Protein AF-A0A349Z450-F1 (afdb_monomer)

Radius of gyration: 73.56 Å; Cα contacts (8 Å, |Δi|>4): 121; chains: 1; bounding box: 156×77×178 Å

Sequence (217 aa):
MPVANSTPAPVIKATFIDAQAIYDQQRAQAQAEAQARAEEQRKRQAAEERKRQEAAARKAREQKAREAAEAKRQSELRRLAEQKAQERKEREAAEKAEAARKAKEAKERAEMERIMQEQLAKEQAAMQQQRRQQVLSEVERYQIMIQQTIMRYLNADFKGKSCRLKLKLATTGFVSQVSIVDGDSALCRAAESAVRRAETLPMSEDPAVYEELKDID

pLDDT: mean 88.41, std 12.33, range [37.84, 97.94]

Secondary structure (DSSP, 8-state):
-------PPP--------HHHHHHHHHHHHHHHHHHHHHHHHHHHHHHHHHHHHHHHHHHHHHHHHHHHHHHHHHHHHHHHHHHHHHHHHHHHHHHHHHHHHHHHHHHHHHHHHHHHHHHHHHHHHHHHHHHHHHHHHHHHHHHHHHHHHHHH--S--TT--EEEEEEE-TTSBEEEEEEEEE-HHHHHHHHHHHHHH-B----S-HHHHHHHSEE-

Solvent-accessible surface area (backbone atoms only — not comparable to full-atom values): 12147 Å² total; per-residue (Å²): 140,82,90,86,92,86,88,85,84,88,85,83,84,85,79,89,77,62,69,66,58,56,52,53,50,48,52,52,48,52,51,50,51,52,49,50,51,52,50,51,50,49,52,51,50,53,51,51,51,49,51,51,50,51,52,50,52,50,51,54,52,51,50,52,50,50,52,52,51,48,54,50,51,53,50,52,52,50,53,52,50,50,51,56,51,49,52,50,52,52,50,52,51,49,49,52,52,49,52,50,50,52,53,49,52,51,50,52,51,52,50,53,50,51,53,51,50,50,50,52,51,50,51,51,51,51,51,52,51,53,50,50,51,52,36,52,54,51,40,53,55,37,51,52,51,34,51,53,53,33,55,73,52,36,92,67,89,62,84,97,63,57,61,42,48,39,38,31,38,45,83,82,14,33,68,78,45,80,42,82,73,52,63,44,70,70,60,39,56,46,47,54,51,10,50,65,68,54,56,53,43,71,61,57,88,49,65,75,33,34,69,64,53,31,65,41,103

Foldseek 3Di:
DYDDDDDDDDDDDDDDDDPVVVVVVVVVVVVVVVVVVVVVVVVVVVVVVVVVVVVVVVVVVVVVVVVVVVVVVVVVVVVVVVVVVVVVVVVVVVVVVVVVVVVVVVVVVVVVVVVVVVVVVVVVVVVVVVVVVVLVVVLVVQVVQQVVQLVVLQPDDPPPWDWDWKFAADQQQATPDIDTDDTDPVSNVSSVVSNVVSRGGDHDNDVSSCVVNRIDD

Structure (mmCIF, N/CA/C/O backbone):
data_AF-A0A349Z450-F1
#
_entry.id   AF-A0A349Z450-F1
#
loop_
_atom_site.group_PDB
_atom_site.id
_atom_site.type_symbol
_atom_site.label_atom_id
_atom_site.label_alt_id
_atom_site.label_comp_id
_atom_site.label_asym_id
_atom_site.label_entity_id
_atom_site.label_seq_id
_atom_site.pdbx_PDB_ins_code
_atom_site.Cartn_x
_atom_site.Cartn_y
_atom_site.Cartn_z
_atom_site.occupancy
_atom_site.B_iso_or_equiv
_atom_site.auth_seq_id
_atom_site.auth_comp_id
_atom_site.auth_asym_id
_atom_site.auth_atom_id
_atom_site.pdbx_PDB_model_num
ATOM 1 N N . MET A 1 1 ? -112.511 -57.596 122.036 1.00 37.84 1 MET A N 1
ATOM 2 C CA . MET A 1 1 ? -111.463 -58.596 121.714 1.00 37.84 1 MET A CA 1
ATOM 3 C C . MET A 1 1 ? -110.378 -57.901 120.872 1.00 37.84 1 MET A C 1
ATOM 5 O O . MET A 1 1 ? -110.730 -56.910 120.248 1.00 37.84 1 MET A O 1
ATOM 9 N N . PRO A 1 2 ? -109.086 -58.276 120.972 1.00 52.50 2 PRO A N 1
ATOM 10 C CA . PRO A 1 2 ? -108.019 -57.361 121.441 1.00 52.50 2 PRO A CA 1
ATOM 11 C C . PRO A 1 2 ? -106.874 -57.014 120.434 1.00 52.50 2 PRO A C 1
ATOM 13 O O . PRO A 1 2 ? -106.802 -57.638 119.386 1.00 52.50 2 PRO A O 1
ATOM 16 N N . VAL A 1 3 ? -105.986 -56.069 120.848 1.00 46.84 3 VAL A N 1
ATOM 17 C CA . VAL A 1 3 ? -104.552 -55.744 120.488 1.00 46.84 3 VAL A CA 1
ATOM 18 C C . VAL A 1 3 ? -104.134 -55.450 119.021 1.00 46.84 3 VAL A C 1
ATOM 20 O O . VAL A 1 3 ? -104.622 -56.099 118.116 1.00 46.84 3 VAL A O 1
ATOM 23 N N . ALA A 1 4 ? -103.173 -54.577 118.649 1.00 48.44 4 ALA A N 1
ATOM 24 C CA . ALA A 1 4 ? -102.242 -53.623 119.288 1.00 48.44 4 ALA A CA 1
ATOM 25 C C . ALA A 1 4 ? -101.517 -52.772 118.197 1.00 48.44 4 ALA A C 1
ATOM 27 O O . ALA A 1 4 ? -101.469 -53.170 117.038 1.00 48.44 4 ALA A O 1
ATOM 28 N N . ASN A 1 5 ? -100.809 -51.726 118.653 1.00 44.44 5 ASN A N 1
ATOM 29 C CA . ASN A 1 5 ? -99.492 -51.229 118.196 1.00 44.44 5 ASN A CA 1
ATOM 30 C C . ASN A 1 5 ? -99.329 -49.960 117.324 1.00 44.44 5 ASN A C 1
ATOM 32 O O . ASN A 1 5 ? -99.997 -49.715 116.331 1.00 44.44 5 ASN A O 1
ATOM 36 N N . SER A 1 6 ? -98.347 -49.178 117.783 1.00 56.38 6 SER A N 1
ATOM 37 C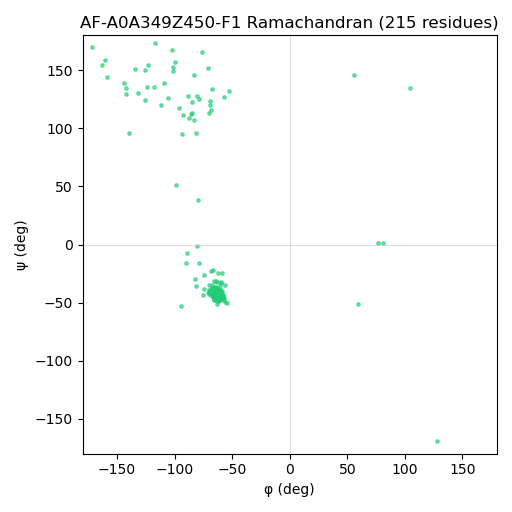 CA . SER A 1 6 ? -97.958 -47.782 117.551 1.00 56.38 6 SER A CA 1
ATOM 38 C C . SER A 1 6 ? -96.800 -47.586 116.559 1.00 56.38 6 SER A C 1
ATOM 40 O O . SER A 1 6 ? -95.926 -48.448 116.485 1.00 56.38 6 SER A O 1
ATOM 42 N N . THR A 1 7 ? -96.676 -46.406 115.926 1.00 52.38 7 THR A N 1
ATOM 43 C CA . THR A 1 7 ? -95.383 -45.836 115.446 1.00 52.38 7 THR A CA 1
ATOM 44 C C . THR A 1 7 ? -95.493 -44.313 115.155 1.00 52.38 7 THR A C 1
ATOM 46 O O . THR A 1 7 ? -96.607 -43.831 114.958 1.00 52.38 7 THR A O 1
ATOM 49 N N . PRO A 1 8 ? -94.384 -43.532 115.223 1.00 56.00 8 PRO A N 1
ATOM 50 C CA . PRO A 1 8 ? -94.374 -42.137 115.692 1.00 56.00 8 PRO A CA 1
ATOM 51 C C . PRO A 1 8 ? -94.301 -41.048 114.596 1.00 56.00 8 PRO A C 1
ATOM 53 O O . PRO A 1 8 ? -94.006 -41.311 113.434 1.00 56.00 8 PRO A O 1
ATOM 56 N N . ALA A 1 9 ? -94.551 -39.802 115.017 1.00 55.69 9 ALA A N 1
ATOM 57 C CA . ALA A 1 9 ? -94.632 -38.583 114.207 1.00 55.69 9 ALA A CA 1
ATOM 58 C C . ALA A 1 9 ? -93.279 -38.075 113.642 1.00 55.69 9 ALA A C 1
ATOM 60 O O . ALA A 1 9 ? -92.244 -38.241 114.293 1.00 55.69 9 ALA A O 1
ATOM 61 N N . PRO A 1 10 ? -93.271 -37.376 112.484 1.00 56.81 10 PRO A N 1
ATOM 62 C CA . PRO A 1 10 ? -92.077 -36.730 111.943 1.00 56.81 10 PRO A CA 1
ATOM 63 C C . PRO A 1 10 ? -91.805 -35.378 112.625 1.00 56.81 10 PRO A C 1
ATOM 65 O O . PRO A 1 10 ? -92.663 -34.498 112.680 1.00 56.81 10 PRO A O 1
ATOM 68 N N . VAL A 1 11 ? -90.582 -35.196 113.123 1.00 57.16 11 VAL A N 1
ATOM 69 C CA . VAL A 1 11 ? -90.115 -33.939 113.724 1.00 57.16 11 VAL A CA 1
ATOM 70 C C . VAL A 1 11 ? -89.592 -33.020 112.618 1.00 57.16 11 VAL A C 1
ATOM 72 O O . VAL A 1 11 ? -88.557 -33.297 112.014 1.00 57.16 11 VAL A O 1
ATOM 75 N N . ILE A 1 12 ? -90.288 -31.912 112.362 1.00 52.19 12 ILE A N 1
ATOM 76 C CA . ILE A 1 12 ? -89.816 -30.846 111.469 1.00 52.19 12 ILE A CA 1
ATOM 77 C C . ILE A 1 12 ? -88.912 -29.908 112.278 1.00 52.19 12 ILE A C 1
ATOM 79 O O . ILE A 1 12 ? -89.370 -29.216 113.185 1.00 52.19 12 ILE A O 1
ATOM 83 N N . LYS A 1 13 ? -87.615 -29.880 111.952 1.00 52.12 13 LYS A N 1
ATOM 84 C CA . LYS A 1 13 ? -86.669 -28.876 112.459 1.00 52.12 13 LYS A CA 1
ATOM 85 C C . LYS A 1 13 ? -86.783 -27.613 111.603 1.00 52.12 13 LYS A C 1
ATOM 87 O O . LYS A 1 13 ? -86.320 -27.607 110.468 1.00 52.12 13 LYS A O 1
ATOM 92 N N . ALA A 1 14 ? -87.380 -26.554 112.145 1.00 48.66 14 ALA A N 1
ATOM 93 C CA . ALA A 1 14 ? -87.342 -25.222 111.549 1.00 48.66 14 ALA A CA 1
ATOM 94 C C . ALA A 1 14 ? -86.157 -24.435 112.133 1.00 48.66 14 ALA A C 1
ATOM 96 O O . ALA A 1 14 ? -86.146 -24.110 113.319 1.00 48.66 14 ALA A O 1
ATOM 97 N N . THR A 1 15 ? -85.144 -24.153 111.316 1.00 62.09 15 THR A N 1
ATOM 98 C CA . THR A 1 15 ? -84.063 -23.211 111.644 1.00 62.09 15 THR A CA 1
ATOM 99 C C . THR A 1 15 ? -84.458 -21.799 111.224 1.00 62.09 15 THR A C 1
ATOM 101 O O . THR A 1 15 ? -84.841 -21.577 110.077 1.00 62.09 15 THR A O 1
ATOM 104 N N . PHE A 1 16 ? -84.347 -20.852 112.154 1.00 52.72 16 PHE A N 1
ATOM 105 C CA . PHE A 1 16 ? -84.519 -19.418 111.922 1.00 52.72 16 PHE A CA 1
ATOM 106 C C . PHE A 1 16 ? -83.329 -18.921 111.084 1.00 52.72 16 PHE A C 1
ATOM 108 O O . PHE A 1 16 ? -82.191 -18.991 111.545 1.00 52.72 16 PHE A O 1
ATOM 115 N N . ILE A 1 17 ? -83.562 -18.498 109.839 1.00 57.84 17 ILE A N 1
ATOM 116 C CA . ILE A 1 17 ? -82.512 -17.935 108.977 1.00 57.84 17 ILE A CA 1
ATOM 117 C C . ILE A 1 17 ? -82.585 -16.412 109.096 1.00 57.84 17 ILE A C 1
ATOM 119 O O . ILE A 1 17 ? -83.606 -15.809 108.771 1.00 57.84 17 ILE A O 1
ATOM 123 N N . ASP A 1 18 ? -81.509 -15.812 109.598 1.00 61.12 18 ASP A N 1
ATOM 124 C CA . ASP A 1 18 ? -81.370 -14.372 109.806 1.00 61.12 18 ASP A CA 1
ATOM 125 C C . ASP A 1 18 ? -81.306 -13.636 108.451 1.00 61.12 18 ASP A C 1
ATOM 127 O O . ASP A 1 18 ? -80.396 -13.854 107.646 1.00 61.12 18 ASP A O 1
ATOM 131 N N . ALA A 1 19 ? -82.298 -12.786 108.169 1.00 61.62 19 ALA A N 1
ATOM 132 C CA . ALA A 1 19 ? -82.421 -12.060 106.902 1.00 61.62 19 ALA A CA 1
ATOM 133 C C . ALA A 1 19 ? -81.244 -11.097 106.644 1.00 61.62 19 ALA A C 1
ATOM 135 O O . ALA A 1 19 ? -80.927 -10.809 105.486 1.00 61.62 19 ALA A O 1
ATOM 136 N N . GLN A 1 20 ? -80.559 -10.648 107.703 1.00 68.19 20 GLN A N 1
ATOM 137 C CA . GLN A 1 20 ? -79.382 -9.785 107.606 1.00 68.19 20 GLN A CA 1
ATOM 138 C C . GLN A 1 20 ? -78.192 -10.540 106.984 1.00 68.19 20 GLN A C 1
ATOM 140 O O . GLN A 1 20 ? -77.498 -10.018 106.111 1.00 68.19 20 GLN A O 1
ATOM 145 N N . ALA A 1 21 ? -78.017 -11.814 107.356 1.00 70.00 21 ALA A N 1
ATOM 146 C CA . ALA A 1 21 ? -76.925 -12.657 106.874 1.00 70.00 21 ALA A CA 1
ATOM 147 C C . ALA A 1 21 ? -77.041 -12.978 105.372 1.00 70.00 21 ALA A C 1
ATOM 149 O O . ALA A 1 21 ? -76.029 -13.025 104.675 1.00 70.00 21 ALA A O 1
ATOM 150 N N . ILE A 1 22 ? -78.263 -13.138 104.846 1.00 69.19 22 ILE A N 1
ATOM 151 C CA . ILE A 1 22 ? -78.492 -13.351 103.404 1.00 69.19 22 ILE A CA 1
ATOM 152 C C . ILE A 1 22 ? -78.152 -12.086 102.602 1.00 69.19 22 ILE A C 1
ATOM 154 O O . ILE A 1 22 ? -77.553 -12.181 101.530 1.00 69.19 22 ILE A O 1
ATOM 158 N N . TYR A 1 23 ? -78.498 -10.903 103.116 1.00 72.06 23 TYR A N 1
ATOM 159 C CA . TYR A 1 23 ? -78.216 -9.630 102.449 1.00 72.06 23 TYR A CA 1
ATOM 160 C C . TYR A 1 23 ? -76.710 -9.327 102.391 1.00 72.06 23 TYR A C 1
ATOM 162 O O . TYR A 1 23 ? -76.191 -8.950 101.336 1.00 72.06 23 TYR A O 1
ATOM 170 N N . ASP A 1 24 ? -75.983 -9.566 103.485 1.00 76.00 24 ASP A N 1
ATOM 171 C CA . ASP A 1 24 ? -74.526 -9.403 103.524 1.00 76.00 24 ASP A CA 1
ATOM 172 C C . ASP A 1 24 ? -73.811 -10.435 102.640 1.00 76.00 24 ASP A C 1
ATOM 174 O O . ASP A 1 24 ? -72.867 -10.092 101.921 1.00 76.00 24 ASP A O 1
ATOM 178 N N . GLN A 1 25 ? -74.309 -11.676 102.595 1.00 79.12 25 GLN A N 1
ATOM 179 C CA . GLN A 1 25 ? -73.800 -12.716 101.700 1.00 79.12 25 GLN A CA 1
ATOM 180 C C . GLN A 1 25 ? -74.038 -12.371 100.220 1.00 79.12 25 GLN A C 1
ATOM 182 O O . GLN A 1 25 ? -73.139 -12.561 99.399 1.00 79.12 25 GLN A O 1
ATOM 187 N N . GLN A 1 26 ? -75.194 -11.796 99.870 1.00 80.88 26 GLN A N 1
ATOM 188 C CA . GLN A 1 26 ? -75.476 -11.313 98.513 1.00 80.88 26 GLN A CA 1
ATOM 189 C C . GLN A 1 26 ? -74.618 -10.102 98.128 1.00 80.88 26 GLN A C 1
ATOM 191 O O . GLN A 1 26 ? -74.131 -10.042 97.000 1.00 80.88 26 GLN A O 1
ATOM 196 N N . ARG A 1 27 ? -74.366 -9.153 99.041 1.00 79.81 27 ARG A N 1
ATOM 197 C CA . ARG A 1 27 ? -73.452 -8.026 98.773 1.00 79.81 27 ARG A CA 1
ATOM 198 C C . ARG A 1 27 ? -72.006 -8.485 98.614 1.00 79.81 27 ARG A C 1
ATOM 200 O O . ARG A 1 27 ? -71.323 -7.982 97.724 1.00 79.81 27 ARG A O 1
ATOM 207 N N . ALA A 1 28 ? -71.556 -9.444 99.421 1.00 79.69 28 ALA A N 1
ATOM 208 C CA . ALA A 1 28 ? -70.232 -10.045 99.288 1.00 79.69 28 ALA A CA 1
ATOM 209 C C . ALA A 1 28 ? -70.084 -10.809 97.960 1.00 79.69 28 ALA A C 1
ATOM 211 O O . ALA A 1 28 ? -69.076 -10.650 97.273 1.00 79.69 28 ALA A O 1
ATOM 212 N N . GLN A 1 29 ? -71.107 -11.567 97.545 1.00 81.19 29 GLN A N 1
ATOM 213 C CA . GLN A 1 29 ? -71.135 -12.237 96.238 1.00 81.19 29 GLN A CA 1
ATOM 214 C C . GLN A 1 29 ? -71.161 -11.239 95.075 1.00 81.19 29 GLN A C 1
ATOM 216 O O . G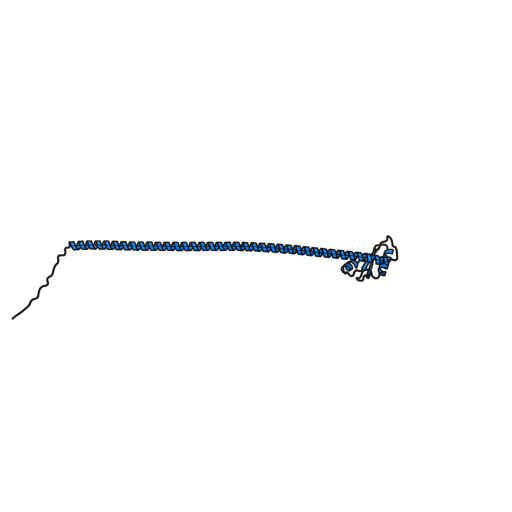LN A 1 29 ? -70.378 -11.385 94.140 1.00 81.19 29 GLN A O 1
ATOM 221 N N . ALA A 1 30 ? -71.975 -10.184 95.154 1.00 81.81 30 ALA A N 1
ATOM 222 C CA . ALA A 1 30 ? -72.033 -9.143 94.130 1.00 81.81 30 ALA A CA 1
ATOM 223 C C . ALA A 1 30 ? -70.712 -8.361 94.014 1.00 81.81 30 ALA A C 1
ATOM 225 O O . ALA A 1 30 ? -70.289 -8.022 92.908 1.00 81.81 30 ALA A O 1
ATOM 226 N N . GLN A 1 31 ? -70.023 -8.098 95.131 1.00 82.19 31 GLN A N 1
ATOM 227 C CA . GLN A 1 31 ? -68.691 -7.482 95.126 1.00 82.19 31 GLN A CA 1
ATOM 228 C C . GLN A 1 31 ? -67.622 -8.423 94.557 1.00 82.19 31 GLN A C 1
ATOM 230 O O . GLN A 1 31 ? -66.790 -7.972 93.771 1.00 82.19 31 GLN A O 1
ATOM 235 N N . ALA A 1 32 ? -67.668 -9.716 94.888 1.00 81.94 32 ALA A N 1
ATOM 236 C CA . ALA A 1 32 ? -66.761 -10.720 94.335 1.00 81.94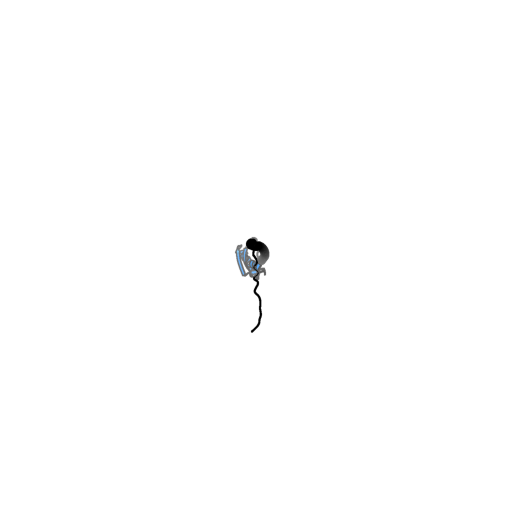 32 ALA A CA 1
ATOM 237 C C . ALA A 1 32 ? -66.975 -10.921 92.824 1.00 81.94 32 ALA A C 1
ATOM 239 O O . ALA A 1 32 ? -66.006 -10.958 92.069 1.00 81.94 32 ALA A O 1
ATOM 240 N N . GLU A 1 33 ? -68.225 -10.969 92.351 1.00 84.31 33 GLU A N 1
ATOM 241 C CA . GLU A 1 33 ? -68.540 -11.009 90.917 1.00 84.31 33 GLU A CA 1
ATOM 242 C C . GLU A 1 33 ? -68.121 -9.723 90.198 1.00 84.31 33 GLU A C 1
ATOM 244 O O . GLU A 1 33 ? -67.576 -9.791 89.097 1.00 84.31 33 GLU A O 1
ATOM 249 N N . ALA A 1 34 ? -68.334 -8.548 90.799 1.00 83.25 34 ALA A N 1
ATOM 250 C CA . ALA A 1 34 ? -67.895 -7.281 90.217 1.00 83.25 34 ALA A CA 1
ATOM 251 C C . ALA A 1 34 ? -66.362 -7.207 90.104 1.00 83.25 34 ALA A C 1
ATOM 253 O O . ALA A 1 34 ? -65.843 -6.759 89.080 1.00 83.25 34 ALA A O 1
ATOM 254 N N . GLN A 1 35 ? -65.632 -7.694 91.114 1.00 83.56 35 GLN A N 1
ATOM 255 C CA . GLN A 1 35 ? -64.172 -7.797 91.078 1.00 83.56 35 GLN A CA 1
ATOM 256 C C . GLN A 1 35 ? -63.693 -8.824 90.045 1.00 83.56 35 GLN A C 1
ATOM 258 O O . GLN A 1 35 ? -62.799 -8.509 89.261 1.00 83.56 35 GLN A O 1
ATOM 263 N N . ALA A 1 36 ? -64.324 -10.000 89.967 1.00 84.81 36 ALA A N 1
ATOM 264 C CA . ALA A 1 36 ? -63.990 -11.027 88.981 1.00 84.81 36 ALA A CA 1
ATOM 265 C C . ALA A 1 36 ? -64.225 -10.541 87.541 1.00 84.81 36 ALA A C 1
ATOM 267 O O . ALA A 1 36 ? -63.355 -10.702 86.684 1.00 84.81 36 ALA A O 1
ATOM 268 N N . ARG A 1 37 ? -65.354 -9.864 87.277 1.00 85.88 37 ARG A N 1
ATOM 269 C CA . ARG A 1 37 ? -65.648 -9.259 85.966 1.00 85.88 37 ARG A CA 1
ATOM 270 C C . ARG A 1 37 ? -64.657 -8.146 85.625 1.00 85.88 37 ARG A C 1
ATOM 272 O O . ARG A 1 37 ? -64.177 -8.097 84.496 1.00 85.88 37 ARG A O 1
ATOM 279 N N . ALA A 1 38 ? -64.294 -7.293 86.586 1.00 85.62 38 ALA A N 1
ATOM 280 C CA . ALA A 1 38 ? -63.291 -6.247 86.377 1.00 85.62 38 ALA A CA 1
ATOM 281 C C . ALA A 1 38 ? -61.891 -6.823 86.088 1.00 85.62 38 ALA A C 1
ATOM 283 O O . ALA A 1 38 ? -61.178 -6.309 85.223 1.00 85.62 38 ALA A O 1
ATOM 284 N N . GLU A 1 39 ? -61.493 -7.901 86.767 1.00 86.56 39 GLU A N 1
ATOM 285 C CA . GLU A 1 39 ? -60.209 -8.571 86.541 1.00 86.56 39 GLU A CA 1
ATOM 286 C C . GLU A 1 39 ? -60.179 -9.309 85.193 1.00 86.56 39 GLU A C 1
ATOM 288 O O . GLU A 1 39 ? -59.192 -9.222 84.460 1.00 86.56 39 GLU A O 1
ATOM 293 N N . GLU A 1 40 ? -61.269 -9.977 84.809 1.00 88.56 40 GLU A N 1
ATOM 294 C CA . GLU A 1 40 ? -61.409 -10.622 83.501 1.00 88.56 40 GLU A CA 1
ATOM 295 C C . GLU A 1 40 ? -61.376 -9.596 82.360 1.00 88.56 40 GLU A C 1
ATOM 297 O O . GLU A 1 40 ? -60.700 -9.802 81.350 1.00 88.56 40 GLU A O 1
ATOM 302 N N . GLN A 1 41 ? -62.038 -8.452 82.534 1.00 88.44 41 GLN A N 1
ATOM 303 C CA . GLN A 1 41 ? -62.051 -7.369 81.553 1.00 88.44 41 GLN A CA 1
ATOM 304 C C . GLN A 1 41 ? -60.666 -6.713 81.421 1.00 88.44 41 GLN A C 1
ATOM 306 O O . GLN A 1 41 ? -60.215 -6.478 80.299 1.00 88.44 41 GLN A O 1
ATOM 311 N N . ARG A 1 42 ? -59.927 -6.538 82.529 1.00 88.62 42 ARG A N 1
ATOM 312 C CA . ARG A 1 42 ? -58.511 -6.123 82.506 1.00 88.62 42 ARG A CA 1
ATOM 313 C C . ARG A 1 42 ? -57.610 -7.154 81.821 1.00 88.62 42 ARG A C 1
ATOM 315 O O . ARG A 1 42 ? -56.761 -6.772 81.020 1.00 88.62 42 ARG A O 1
ATOM 322 N N . LYS A 1 43 ? -57.801 -8.455 82.077 1.00 91.00 43 LYS A N 1
ATOM 323 C CA . LYS A 1 43 ? -57.051 -9.536 81.406 1.00 91.00 43 LYS A CA 1
ATOM 324 C C . LYS A 1 43 ? -57.330 -9.571 79.901 1.00 91.00 43 LYS A C 1
ATOM 326 O O . LYS A 1 43 ? -56.393 -9.726 79.121 1.00 91.00 43 LYS A O 1
ATOM 331 N N . ARG A 1 44 ? -58.585 -9.375 79.481 1.00 90.62 44 ARG A N 1
ATOM 332 C CA . ARG A 1 44 ? -58.975 -9.284 78.062 1.00 90.62 44 ARG A CA 1
ATOM 333 C C . ARG A 1 44 ? -58.360 -8.063 77.378 1.00 90.62 44 ARG A C 1
ATOM 335 O O . ARG A 1 44 ? -57.763 -8.224 76.319 1.00 90.62 44 ARG A O 1
ATOM 342 N N . GLN A 1 45 ? -58.424 -6.887 78.005 1.00 90.25 45 GLN A N 1
ATOM 343 C CA . GLN A 1 45 ? -57.799 -5.664 77.482 1.00 90.25 45 GLN A CA 1
ATOM 344 C C . GLN A 1 45 ? -56.274 -5.803 77.371 1.00 90.25 45 GLN A C 1
ATOM 346 O O . GLN A 1 45 ? -55.712 -5.513 76.319 1.00 90.25 45 GLN A O 1
ATOM 351 N N . ALA A 1 46 ? -55.606 -6.346 78.394 1.00 89.50 46 ALA A N 1
ATOM 352 C CA . ALA A 1 46 ? -54.164 -6.591 78.355 1.00 89.50 46 ALA A CA 1
ATOM 353 C C . ALA A 1 46 ? -53.763 -7.623 77.281 1.00 89.50 46 ALA A C 1
ATOM 355 O O . ALA A 1 46 ? -52.719 -7.482 76.642 1.00 89.50 46 ALA A O 1
ATOM 356 N N . ALA A 1 47 ? -54.579 -8.659 77.053 1.00 90.94 47 ALA A N 1
ATOM 357 C CA . ALA A 1 47 ? -54.344 -9.643 75.997 1.00 90.94 47 ALA A CA 1
ATOM 358 C C . ALA A 1 47 ? -54.561 -9.057 74.589 1.00 90.94 47 ALA A C 1
ATOM 360 O O . ALA A 1 47 ? -53.790 -9.361 73.677 1.00 90.94 47 ALA A O 1
ATOM 361 N N . GLU A 1 48 ? -55.578 -8.212 74.403 1.00 92.38 48 GLU A N 1
ATOM 362 C CA . GLU A 1 48 ? -55.828 -7.509 73.141 1.00 92.38 48 GLU A CA 1
ATOM 363 C C . GLU A 1 48 ? -54.712 -6.503 72.832 1.00 92.38 48 GLU A C 1
ATOM 365 O O . GLU A 1 48 ? -54.187 -6.481 71.717 1.00 92.38 48 GLU A O 1
ATOM 370 N N . GLU A 1 49 ? -54.276 -5.732 73.830 1.00 91.94 49 GLU A N 1
ATOM 371 C CA . GLU A 1 49 ? -53.188 -4.769 73.684 1.00 91.94 49 GLU A CA 1
ATOM 372 C C . GLU A 1 49 ? -51.860 -5.464 73.354 1.00 91.94 49 GLU A C 1
ATOM 374 O O . GLU A 1 49 ? -51.172 -5.053 72.418 1.00 91.94 49 GLU A O 1
ATOM 379 N N . ARG A 1 50 ? -51.542 -6.588 74.017 1.00 92.50 50 ARG A N 1
ATOM 380 C CA . ARG A 1 50 ? -50.380 -7.424 73.665 1.00 92.50 50 ARG A CA 1
ATOM 381 C C . ARG A 1 50 ? -50.458 -7.946 72.231 1.00 92.50 50 ARG A C 1
ATOM 383 O O . ARG A 1 50 ? -49.482 -7.818 71.496 1.00 92.50 50 ARG A O 1
ATOM 390 N N . LYS A 1 51 ? -51.614 -8.463 71.793 1.00 93.38 51 LYS A N 1
ATOM 391 C CA . LYS A 1 51 ? -51.813 -8.908 70.399 1.00 93.38 51 LYS A CA 1
ATOM 392 C C . LYS A 1 51 ? -51.642 -7.760 69.402 1.00 93.38 51 LYS A C 1
ATOM 394 O O . LYS A 1 51 ? -51.056 -7.955 68.338 1.00 93.38 51 LYS A O 1
ATOM 399 N N . ARG A 1 52 ? -52.125 -6.560 69.735 1.00 93.19 52 ARG A N 1
ATOM 400 C CA . ARG A 1 52 ? -52.006 -5.368 68.885 1.00 93.19 52 ARG A CA 1
ATOM 401 C C . ARG A 1 52 ? -50.557 -4.882 68.794 1.00 93.19 52 ARG A C 1
ATOM 403 O O . ARG A 1 52 ? -50.103 -4.571 67.694 1.00 93.19 52 ARG A O 1
ATOM 410 N N . GLN A 1 53 ? -49.821 -4.883 69.906 1.00 92.75 53 GLN A N 1
ATOM 411 C CA . GLN A 1 53 ? -48.391 -4.558 69.943 1.00 92.75 53 GLN A CA 1
ATOM 412 C C . GLN A 1 53 ? -47.550 -5.590 69.178 1.00 92.75 53 GLN A C 1
ATOM 414 O O . GLN A 1 53 ? -46.687 -5.206 68.392 1.00 92.75 53 GLN A O 1
ATOM 419 N N . GLU A 1 54 ? -47.828 -6.886 69.326 1.00 93.56 54 GLU A N 1
ATOM 420 C CA . GLU A 1 54 ? -47.116 -7.951 68.610 1.00 93.56 54 GLU A CA 1
ATOM 421 C C . GLU A 1 54 ? -47.393 -7.910 67.097 1.00 93.56 54 GLU A C 1
ATOM 423 O O . GLU A 1 54 ? -46.467 -8.006 66.289 1.00 93.56 54 GLU A O 1
ATOM 428 N N . ALA A 1 55 ? -48.644 -7.666 66.690 1.00 93.38 55 ALA A N 1
ATOM 429 C CA . ALA A 1 55 ? -49.001 -7.471 65.286 1.00 93.38 55 ALA A CA 1
ATOM 430 C C . ALA A 1 55 ? -48.340 -6.217 64.686 1.00 93.38 55 ALA A C 1
ATOM 432 O O . ALA A 1 55 ? -47.852 -6.265 63.554 1.00 93.38 55 ALA A O 1
ATOM 433 N N . ALA A 1 56 ? -48.281 -5.110 65.435 1.00 94.06 56 ALA A N 1
ATOM 434 C CA . ALA A 1 56 ? -47.582 -3.895 65.016 1.00 94.06 56 ALA A CA 1
ATOM 435 C C . ALA A 1 56 ? -46.065 -4.123 64.900 1.00 94.06 56 ALA A C 1
ATOM 437 O O . ALA A 1 56 ? -45.463 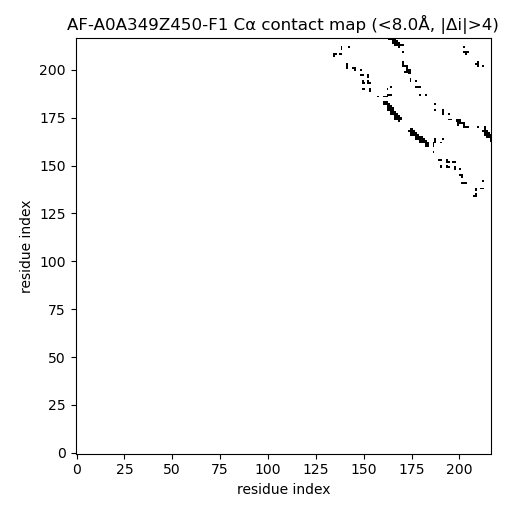-3.751 63.892 1.00 94.06 56 ALA A O 1
ATOM 438 N N . ALA A 1 57 ? -45.454 -4.809 65.871 1.00 94.69 57 ALA A N 1
ATOM 439 C CA . ALA A 1 57 ? -44.036 -5.161 65.846 1.00 94.69 57 ALA A CA 1
ATOM 440 C C . ALA A 1 57 ? -43.695 -6.107 64.683 1.00 94.69 57 ALA A C 1
ATOM 442 O O . ALA A 1 57 ? -42.674 -5.923 64.017 1.00 94.69 57 ALA A O 1
ATOM 443 N N . ARG A 1 58 ? -44.561 -7.086 64.385 1.00 94.69 58 ARG A N 1
ATOM 444 C CA . ARG A 1 58 ? -44.399 -7.994 63.240 1.00 94.69 58 ARG A CA 1
ATOM 445 C C . ARG A 1 58 ? -44.480 -7.243 61.911 1.00 94.69 58 ARG A C 1
ATOM 447 O O . ARG A 1 58 ? -43.594 -7.423 61.080 1.00 94.69 58 ARG A O 1
ATOM 454 N N . LYS A 1 59 ? -45.470 -6.358 61.735 1.00 94.50 59 LYS A N 1
ATOM 455 C CA . LYS A 1 59 ? -45.589 -5.509 60.533 1.00 94.50 59 LYS A CA 1
ATOM 456 C C . LYS A 1 59 ? -44.377 -4.590 60.359 1.00 94.50 59 LYS A C 1
ATOM 458 O O . LYS A 1 59 ? -43.827 -4.519 59.266 1.00 94.50 59 LYS A O 1
ATOM 463 N N . ALA A 1 60 ? -43.906 -3.956 61.435 1.00 94.75 60 ALA A N 1
ATOM 464 C CA . ALA A 1 60 ? -42.722 -3.098 61.394 1.00 94.75 60 ALA A CA 1
ATOM 465 C C . ALA A 1 60 ? -41.442 -3.874 61.028 1.00 94.75 60 ALA A C 1
ATOM 467 O O . ALA A 1 60 ? -40.623 -3.381 60.252 1.00 94.75 60 ALA A O 1
ATOM 468 N N . ARG A 1 61 ? -41.265 -5.099 61.548 1.00 94.44 61 ARG A N 1
ATOM 469 C CA . ARG A 1 61 ? -40.139 -5.974 61.172 1.00 94.44 61 ARG A CA 1
ATOM 470 C C . ARG A 1 61 ? -40.218 -6.413 59.713 1.00 94.44 61 ARG A C 1
ATOM 472 O O . ARG A 1 61 ? -39.199 -6.392 59.030 1.00 94.44 61 ARG A O 1
ATOM 479 N N . GLU A 1 62 ? -41.402 -6.782 59.230 1.00 95.31 62 GLU A N 1
ATOM 480 C CA . GLU A 1 62 ? -41.593 -7.200 57.839 1.00 95.31 62 GLU A CA 1
ATOM 481 C C . GLU A 1 62 ? -41.345 -6.048 56.858 1.00 95.31 62 GLU A C 1
ATOM 483 O O . GLU A 1 62 ? -40.671 -6.238 55.848 1.00 95.31 62 GLU A O 1
ATOM 488 N N . GLN A 1 63 ? -41.810 -4.839 57.180 1.00 94.88 63 GLN A N 1
ATOM 489 C CA . GLN A 1 63 ? -41.583 -3.660 56.349 1.00 94.88 63 GLN A CA 1
ATOM 490 C C . GLN A 1 63 ? -40.098 -3.276 56.292 1.00 94.88 63 GLN A C 1
ATOM 492 O O . GLN A 1 63 ? -39.557 -3.131 55.198 1.00 94.88 63 GLN A O 1
ATOM 497 N N . LYS A 1 64 ? -39.396 -3.266 57.435 1.00 94.69 64 LYS A N 1
ATOM 498 C CA . LYS A 1 64 ? -37.935 -3.071 57.462 1.00 94.69 64 LYS A CA 1
ATOM 499 C C . LYS A 1 64 ? -37.180 -4.153 56.684 1.00 94.69 64 LYS A C 1
ATOM 501 O O . LYS A 1 64 ? -36.194 -3.850 56.020 1.00 94.69 64 LYS A O 1
ATOM 506 N N . ALA A 1 65 ? -37.627 -5.410 56.746 1.00 95.44 65 ALA A N 1
ATOM 507 C CA . ALA A 1 65 ? -37.016 -6.498 55.983 1.00 95.44 65 ALA A CA 1
ATOM 508 C C . ALA A 1 65 ? -37.225 -6.333 54.466 1.00 95.44 65 ALA A C 1
ATOM 510 O O . ALA A 1 65 ? -36.295 -6.576 53.697 1.00 95.44 65 ALA A O 1
ATOM 511 N N . ARG A 1 66 ? -38.412 -5.883 54.033 1.00 95.56 66 ARG A N 1
ATOM 512 C CA . ARG A 1 66 ? -38.716 -5.588 52.622 1.00 95.56 66 ARG A CA 1
ATOM 513 C C . ARG A 1 66 ? -37.895 -4.407 52.100 1.00 95.56 66 ARG A C 1
ATOM 515 O O . ARG A 1 66 ? -37.253 -4.550 51.066 1.00 95.56 66 ARG A O 1
ATOM 522 N N . GLU A 1 67 ? -37.838 -3.301 52.841 1.00 94.81 67 GLU A N 1
ATOM 523 C CA . GLU A 1 67 ? -37.037 -2.118 52.488 1.00 94.81 67 GLU A CA 1
ATOM 524 C C . GLU A 1 67 ? -35.540 -2.454 52.404 1.00 94.81 67 GLU A C 1
ATOM 526 O O . GLU A 1 67 ? -34.869 -2.084 51.442 1.00 94.81 67 GLU A O 1
ATOM 531 N N . ALA A 1 68 ? -35.012 -3.231 53.358 1.00 94.81 68 ALA A N 1
ATOM 532 C CA . ALA A 1 68 ? -33.621 -3.680 53.323 1.00 94.81 68 ALA A CA 1
ATOM 533 C C . ALA A 1 68 ? -33.331 -4.622 52.138 1.00 94.81 68 ALA A C 1
ATOM 535 O O . ALA A 1 68 ? -32.259 -4.540 51.534 1.00 94.81 68 ALA A O 1
ATOM 536 N N . ALA A 1 69 ? -34.266 -5.512 51.788 1.00 95.38 69 ALA A N 1
ATOM 537 C CA . ALA A 1 69 ? -34.129 -6.392 50.628 1.00 95.38 69 ALA A CA 1
ATOM 538 C C . ALA A 1 69 ? -34.177 -5.610 49.305 1.00 95.38 69 ALA A C 1
ATOM 540 O O . ALA A 1 69 ? -33.397 -5.894 48.396 1.00 95.38 69 ALA A O 1
ATOM 541 N N . GLU A 1 70 ? -35.049 -4.609 49.199 1.00 94.75 70 GLU A N 1
ATOM 542 C CA . GLU A 1 70 ? -35.146 -3.755 48.016 1.00 94.75 70 GLU A CA 1
ATOM 543 C C . GLU A 1 70 ? -33.916 -2.853 47.862 1.00 94.75 70 GLU A C 1
ATOM 545 O O . GLU A 1 70 ? -33.341 -2.792 46.775 1.00 94.75 70 GLU A O 1
ATOM 550 N N . ALA A 1 71 ? -33.432 -2.249 48.951 1.00 95.81 71 ALA A N 1
ATOM 551 C CA . ALA A 1 71 ? -32.202 -1.459 48.947 1.00 95.81 71 ALA A CA 1
ATOM 552 C C . ALA A 1 71 ? -30.983 -2.292 48.512 1.00 95.81 71 ALA A C 1
ATOM 554 O O . ALA A 1 71 ? -30.164 -1.824 47.716 1.00 95.81 71 ALA A O 1
ATOM 555 N N . LYS A 1 72 ? -30.881 -3.552 48.969 1.00 95.69 72 LYS A N 1
ATOM 556 C CA . LYS A 1 72 ? -29.839 -4.483 48.503 1.00 95.69 72 LYS A CA 1
ATOM 557 C C . LYS A 1 72 ? -29.961 -4.768 47.006 1.00 95.69 72 LYS A C 1
ATOM 559 O O . LYS A 1 72 ? -28.975 -4.604 46.295 1.00 95.69 72 LYS A O 1
ATOM 564 N N . ARG A 1 73 ? -31.161 -5.095 46.512 1.00 95.25 73 ARG A N 1
ATOM 565 C CA . ARG A 1 73 ? -31.395 -5.343 45.076 1.00 95.25 73 ARG A CA 1
ATOM 566 C C . ARG A 1 73 ? -31.060 -4.127 44.215 1.00 95.25 73 ARG A C 1
ATOM 568 O O . ARG A 1 73 ? -30.417 -4.273 43.182 1.00 95.25 73 ARG A O 1
ATOM 575 N N . GLN A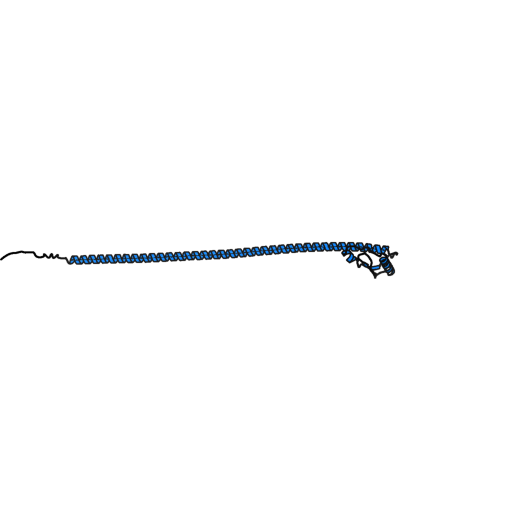 1 74 ? -31.459 -2.924 44.631 1.00 94.69 74 GLN A N 1
ATOM 576 C CA . GLN A 1 74 ? -31.133 -1.698 43.900 1.00 94.69 74 GLN A CA 1
ATOM 577 C C . GLN A 1 74 ? -29.623 -1.424 43.889 1.00 94.69 74 GLN A C 1
ATOM 579 O O . GLN A 1 74 ? -29.088 -1.033 42.853 1.00 94.69 74 GLN A O 1
ATOM 584 N N . SER A 1 75 ? -28.927 -1.658 45.005 1.00 95.44 75 SER A N 1
ATOM 585 C CA . SER A 1 75 ? -27.466 -1.531 45.083 1.00 95.44 75 SER A CA 1
ATOM 586 C C . SER A 1 75 ? -26.753 -2.525 44.158 1.00 95.44 75 SER A C 1
ATOM 588 O O . SER A 1 75 ? -25.877 -2.134 43.387 1.00 95.44 75 SER A O 1
ATOM 590 N N . GLU A 1 76 ? -27.177 -3.792 44.152 1.00 95.62 76 GLU A N 1
ATOM 591 C CA . GLU A 1 76 ? -26.628 -4.822 43.262 1.00 95.62 76 GLU A CA 1
ATOM 592 C C . GLU A 1 76 ? -26.877 -4.502 41.783 1.00 95.62 76 GLU A C 1
ATOM 594 O O . GLU A 1 76 ? -25.961 -4.615 40.969 1.00 95.62 76 GLU A O 1
ATOM 599 N N . LEU A 1 77 ? -28.080 -4.033 41.432 1.00 95.88 77 LEU A N 1
ATOM 600 C CA . LEU A 1 77 ? -28.404 -3.604 40.069 1.00 95.88 77 LEU A CA 1
ATOM 601 C C . LEU A 1 77 ? -27.558 -2.407 39.625 1.00 95.88 77 LEU A C 1
ATOM 603 O O . LEU A 1 77 ? -27.054 -2.409 38.502 1.00 95.88 77 LEU A O 1
ATOM 607 N N . ARG A 1 78 ? -27.363 -1.406 40.495 1.00 95.81 78 ARG A N 1
ATOM 608 C CA . ARG A 1 78 ? -26.491 -0.254 40.210 1.00 95.81 78 ARG A CA 1
ATOM 609 C C . ARG A 1 78 ? -25.047 -0.696 40.005 1.00 95.81 78 ARG A C 1
ATOM 611 O O . ARG A 1 78 ? -24.450 -0.332 38.998 1.00 95.81 78 ARG A O 1
ATOM 618 N N . ARG A 1 79 ? -24.518 -1.546 40.889 1.00 96.44 79 ARG A N 1
ATOM 619 C CA . ARG A 1 79 ? -23.158 -2.087 40.770 1.00 96.44 79 ARG A CA 1
ATOM 620 C C . ARG A 1 79 ? -22.980 -2.900 39.485 1.00 96.44 79 ARG A C 1
ATOM 622 O O . ARG A 1 79 ? -21.970 -2.742 38.809 1.00 96.44 79 ARG A O 1
ATOM 629 N N . LEU A 1 80 ? -23.957 -3.727 39.113 1.00 96.19 80 LEU A N 1
ATOM 630 C CA . LEU A 1 80 ? -23.914 -4.494 37.866 1.00 96.19 80 LEU A CA 1
ATOM 631 C C . LEU A 1 80 ? -23.986 -3.583 36.630 1.00 96.19 80 LEU A C 1
ATOM 633 O O . LEU A 1 80 ? -23.294 -3.827 35.643 1.00 96.19 80 LEU A O 1
ATOM 637 N N . ALA A 1 81 ? -24.814 -2.535 36.668 1.00 96.19 81 ALA A N 1
ATOM 638 C CA . ALA A 1 81 ? -24.905 -1.557 35.587 1.00 96.19 81 ALA A CA 1
ATOM 639 C C . ALA A 1 81 ? -23.593 -0.778 35.417 1.00 96.19 81 ALA A C 1
ATOM 641 O O . ALA A 1 81 ? -23.134 -0.603 34.289 1.00 96.19 81 ALA A O 1
ATOM 642 N N . GLU A 1 82 ? -22.965 -0.374 36.522 1.00 96.12 82 GLU A N 1
ATOM 643 C CA . GLU A 1 82 ? -21.688 0.341 36.525 1.00 96.12 82 GLU A CA 1
ATOM 644 C C . GLU A 1 82 ? -20.542 -0.547 36.021 1.00 96.12 82 GLU A C 1
ATOM 646 O O . GLU A 1 82 ? -19.797 -0.132 35.137 1.00 96.12 82 GLU A O 1
ATOM 651 N N . GLN A 1 83 ? -20.477 -1.810 36.462 1.00 96.00 83 GLN A N 1
ATOM 652 C CA . GLN A 1 83 ? -19.521 -2.795 35.941 1.00 96.00 83 GLN A CA 1
ATOM 653 C C . GLN A 1 83 ? -19.683 -3.010 34.432 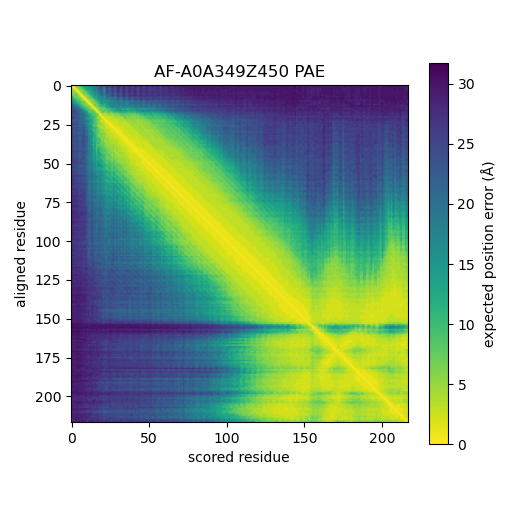1.00 96.00 83 GLN A C 1
ATOM 655 O O . GLN A 1 83 ? -18.705 -2.938 33.695 1.00 96.00 83 GLN A O 1
ATOM 660 N N . LYS A 1 84 ? -20.917 -3.187 33.938 1.00 96.19 84 LYS A N 1
ATOM 661 C CA . LYS A 1 84 ? -21.178 -3.335 32.494 1.00 96.19 84 LYS A CA 1
ATOM 662 C C . LYS A 1 84 ? -20.866 -2.070 31.694 1.00 9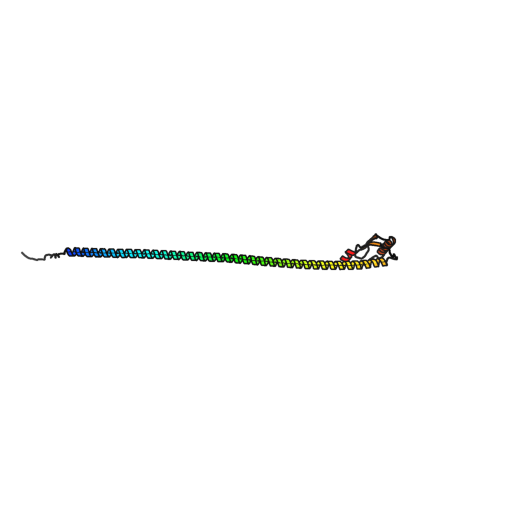6.19 84 LYS A C 1
ATOM 664 O O . LYS A 1 84 ? -20.545 -2.159 30.509 1.00 96.19 84 LYS A O 1
ATOM 669 N N . ALA A 1 85 ? -21.032 -0.889 32.287 1.00 96.31 85 ALA A N 1
ATOM 670 C CA . ALA A 1 85 ? -20.667 0.370 31.646 1.00 96.31 85 ALA A CA 1
ATOM 671 C C . ALA A 1 85 ? -19.142 0.519 31.562 1.00 96.31 85 ALA A C 1
ATOM 673 O O . ALA A 1 85 ? -18.632 0.918 30.516 1.00 96.31 85 ALA A O 1
ATOM 674 N N . GLN A 1 86 ? -18.429 0.152 32.626 1.00 96.06 86 GLN A N 1
ATOM 675 C CA . GLN A 1 86 ? -16.973 0.179 32.670 1.00 96.06 86 GLN A CA 1
ATOM 676 C C . GLN A 1 86 ? -16.358 -0.838 31.700 1.00 96.06 86 GLN A C 1
ATOM 678 O O . GLN A 1 86 ? -15.527 -0.459 30.883 1.00 96.06 86 GLN A O 1
ATOM 683 N N . GLU A 1 87 ? -16.848 -2.080 31.689 1.00 96.62 87 GLU A N 1
ATOM 684 C CA . GLU A 1 87 ? -16.391 -3.127 30.764 1.00 96.62 87 GLU A CA 1
ATOM 685 C C . GLU A 1 87 ? -16.595 -2.718 29.296 1.00 96.62 87 GLU A C 1
ATOM 687 O O . GLU A 1 87 ? -15.717 -2.916 28.458 1.00 96.62 87 GLU A O 1
ATOM 692 N N . ARG A 1 88 ? -17.726 -2.072 28.969 1.00 95.88 88 ARG A N 1
ATOM 693 C CA . ARG A 1 88 ? -17.954 -1.532 27.620 1.00 95.88 88 ARG A CA 1
ATOM 694 C C . ARG A 1 88 ? -16.960 -0.437 27.251 1.00 95.88 88 ARG A C 1
ATOM 696 O O . ARG A 1 88 ? -16.436 -0.469 26.142 1.00 95.88 88 ARG A O 1
ATOM 703 N N . LYS A 1 89 ? -16.690 0.504 28.160 1.00 96.62 89 LYS A N 1
ATOM 704 C CA . LYS A 1 89 ? -15.710 1.575 27.926 1.00 96.62 89 LYS A CA 1
ATOM 705 C C . LYS A 1 89 ? -14.301 1.019 27.740 1.00 96.62 89 LYS A C 1
ATOM 707 O O . LYS A 1 89 ? -13.600 1.455 26.834 1.00 96.62 89 LYS A O 1
ATOM 712 N N . GLU A 1 90 ? -13.901 0.053 28.562 1.00 96.25 90 GLU A N 1
ATOM 713 C CA . GLU A 1 90 ? -12.594 -0.601 28.459 1.00 96.25 90 GLU A CA 1
ATOM 714 C C . GLU A 1 90 ? -12.461 -1.389 27.158 1.00 96.25 90 GLU A C 1
ATOM 716 O O . GLU A 1 90 ? -11.451 -1.260 26.469 1.00 96.25 90 GLU A O 1
ATOM 721 N N . ARG A 1 91 ? -13.501 -2.131 26.762 1.00 96.62 91 ARG A N 1
ATOM 722 C CA . ARG A 1 91 ? -13.514 -2.858 25.490 1.00 96.62 91 ARG A CA 1
ATOM 723 C C . ARG A 1 91 ? -13.442 -1.919 24.288 1.00 96.62 91 ARG A C 1
ATOM 725 O O . ARG A 1 91 ? -12.663 -2.172 23.378 1.00 96.62 91 ARG A O 1
ATOM 732 N N . GLU A 1 92 ? -14.203 -0.826 24.293 1.00 96.31 92 GLU A N 1
ATOM 733 C CA . GLU A 1 92 ? -14.173 0.163 23.209 1.00 96.31 92 GLU A CA 1
ATOM 734 C C . GLU A 1 92 ? -12.818 0.890 23.140 1.00 96.31 92 GLU A C 1
ATOM 736 O O . GLU A 1 92 ? -12.292 1.128 22.053 1.00 96.31 92 GLU A O 1
ATOM 741 N N . ALA A 1 93 ? -12.213 1.207 24.289 1.00 97.12 93 ALA A N 1
ATOM 742 C CA . ALA A 1 93 ? -10.871 1.781 24.346 1.00 97.12 93 ALA A CA 1
ATOM 743 C C . ALA A 1 93 ? -9.806 0.797 23.835 1.00 97.12 93 ALA A C 1
ATOM 745 O O . ALA A 1 93 ? -8.936 1.194 23.057 1.00 97.12 93 ALA A O 1
ATOM 746 N N . ALA A 1 94 ? -9.896 -0.481 24.217 1.00 97.31 94 ALA A N 1
ATOM 747 C CA . ALA A 1 94 ? -9.004 -1.533 23.739 1.00 97.31 94 ALA A CA 1
ATOM 748 C C . ALA A 1 94 ? -9.137 -1.747 22.223 1.00 97.31 94 ALA A C 1
ATOM 750 O O . ALA A 1 94 ? -8.126 -1.809 21.525 1.00 97.31 94 ALA A O 1
ATOM 751 N N . GLU A 1 95 ? -10.363 -1.775 21.695 1.00 97.06 95 GLU A N 1
ATOM 752 C CA . GLU A 1 95 ? -10.624 -1.926 20.260 1.00 97.06 95 GLU A CA 1
ATOM 753 C C . GLU A 1 95 ? -10.087 -0.733 19.457 1.00 97.06 95 GLU A C 1
ATOM 755 O O . GLU A 1 95 ? -9.410 -0.922 18.446 1.00 97.06 95 GLU A O 1
ATOM 760 N N . LYS A 1 96 ? -10.290 0.503 19.937 1.00 96.56 96 LYS A N 1
ATOM 761 C CA . LYS A 1 96 ? -9.716 1.708 19.311 1.00 96.56 96 LYS A CA 1
ATOM 762 C C . LYS A 1 96 ? -8.188 1.704 19.346 1.00 96.56 96 LYS A C 1
ATOM 764 O O . LYS A 1 96 ? -7.563 2.061 18.348 1.00 96.56 96 LYS A O 1
ATOM 769 N N . ALA A 1 97 ? -7.583 1.293 20.460 1.00 97.25 97 ALA A N 1
ATOM 770 C CA . ALA A 1 97 ? -6.130 1.194 20.581 1.00 97.25 97 ALA A CA 1
ATOM 771 C C . ALA A 1 97 ? -5.551 0.125 19.638 1.00 97.25 97 ALA A C 1
ATOM 773 O O . ALA A 1 97 ? -4.540 0.363 18.974 1.00 97.25 97 ALA A O 1
ATOM 774 N N . GLU A 1 98 ? -6.209 -1.031 19.522 1.00 96.81 98 GLU A N 1
ATOM 775 C CA . GLU A 1 98 ? -5.799 -2.090 18.601 1.00 96.81 98 GLU A CA 1
ATOM 776 C C . GLU A 1 98 ? -5.963 -1.665 17.136 1.00 96.81 98 GLU A C 1
ATOM 778 O O . GLU A 1 98 ? -5.045 -1.861 16.336 1.00 96.81 98 GLU A O 1
ATOM 783 N N . ALA A 1 99 ? -7.089 -1.035 16.787 1.00 97.19 99 ALA A N 1
ATOM 784 C CA . ALA A 1 99 ? -7.330 -0.498 15.452 1.00 97.19 99 ALA A CA 1
ATOM 785 C C . ALA A 1 99 ? -6.289 0.569 15.079 1.00 97.19 99 ALA A C 1
ATOM 787 O O . ALA A 1 99 ? -5.744 0.536 13.976 1.00 97.19 99 ALA A O 1
ATOM 788 N N . ALA A 1 100 ? -5.944 1.467 16.009 1.00 97.56 100 ALA A N 1
ATOM 789 C CA . ALA A 1 100 ? -4.897 2.464 15.805 1.00 97.56 100 ALA A CA 1
ATOM 790 C C . ALA A 1 100 ? -3.516 1.820 15.598 1.00 97.56 100 ALA A C 1
ATOM 792 O O . ALA A 1 100 ? -2.782 2.227 14.695 1.00 97.56 100 ALA A O 1
ATOM 793 N N . ARG A 1 101 ? -3.173 0.781 16.376 1.00 97.06 101 ARG A N 1
ATOM 794 C CA . ARG A 1 101 ? -1.915 0.033 16.209 1.00 97.06 101 ARG A CA 1
ATOM 795 C C . ARG A 1 101 ? -1.851 -0.655 14.846 1.00 97.06 101 ARG A C 1
ATOM 797 O O . ARG A 1 101 ? -0.867 -0.481 14.135 1.00 97.06 101 ARG A O 1
ATOM 804 N N . LYS A 1 102 ? -2.913 -1.368 14.458 1.00 97.19 102 LYS A N 1
ATOM 805 C CA . LYS A 1 102 ? -3.022 -2.031 13.148 1.00 97.19 102 LYS A CA 1
ATOM 806 C C . LYS A 1 102 ? -2.929 -1.029 11.997 1.00 97.19 102 LYS A C 1
ATOM 808 O O . LYS A 1 102 ? -2.240 -1.290 11.018 1.00 97.19 102 LYS A O 1
ATOM 813 N N . ALA A 1 103 ? -3.572 0.132 12.121 1.00 97.50 103 ALA A N 1
ATOM 814 C CA . ALA A 1 103 ? -3.498 1.184 11.112 1.00 97.50 103 ALA A CA 1
ATOM 815 C C . ALA A 1 103 ? -2.088 1.788 10.993 1.00 97.50 103 ALA A C 1
ATOM 817 O O . ALA A 1 103 ? -1.640 2.056 9.880 1.00 97.50 103 ALA A O 1
ATOM 818 N N . LYS A 1 104 ? -1.375 1.990 12.111 1.00 97.19 104 LYS A N 1
ATOM 819 C CA . LYS A 1 104 ? 0.017 2.466 12.099 1.00 97.19 104 LYS A CA 1
ATOM 820 C C . LYS A 1 104 ? 0.943 1.442 11.448 1.00 97.19 104 LYS A C 1
ATOM 822 O O . LYS A 1 104 ? 1.684 1.796 10.542 1.00 97.19 104 LYS A O 1
ATOM 827 N N . GLU A 1 105 ? 0.825 0.179 11.839 1.00 96.94 105 GLU A N 1
ATOM 828 C CA . GLU A 1 105 ? 1.620 -0.914 11.280 1.00 96.94 105 GLU A CA 1
ATOM 829 C C . GLU A 1 105 ? 1.360 -1.104 9.777 1.00 96.94 105 GLU A C 1
ATOM 831 O O . GLU A 1 105 ? 2.296 -1.271 9.001 1.00 96.94 105 GLU A O 1
ATOM 836 N N . ALA A 1 106 ? 0.102 -1.016 9.332 1.00 97.56 106 ALA A N 1
ATOM 837 C CA . ALA A 1 106 ? -0.233 -1.071 7.910 1.00 97.56 106 ALA A CA 1
ATOM 838 C C . ALA A 1 106 ? 0.378 0.101 7.125 1.00 97.56 106 ALA A C 1
ATOM 840 O O . ALA A 1 106 ? 0.875 -0.102 6.019 1.00 97.56 106 ALA A O 1
ATOM 841 N N . LYS A 1 107 ? 0.380 1.313 7.697 1.00 97.44 107 LYS A N 1
ATOM 842 C CA . LYS A 1 107 ? 1.032 2.481 7.088 1.00 97.44 107 LYS A CA 1
ATOM 843 C C . LYS A 1 107 ? 2.548 2.311 7.006 1.00 97.44 107 LYS A C 1
ATOM 845 O O . LYS A 1 107 ? 3.105 2.552 5.944 1.00 97.44 107 LYS A O 1
ATOM 850 N N . GLU A 1 108 ? 3.190 1.854 8.079 1.00 97.06 108 GLU A N 1
ATOM 851 C CA . GLU A 1 108 ? 4.640 1.610 8.120 1.00 97.06 108 GLU A CA 1
ATOM 852 C C . GLU A 1 108 ? 5.054 0.525 7.114 1.00 97.06 108 GLU A C 1
ATOM 854 O O . GLU A 1 108 ? 6.022 0.700 6.379 1.00 97.06 108 GLU A O 1
ATOM 859 N N . ARG A 1 109 ? 4.286 -0.569 7.011 1.00 97.06 109 ARG A N 1
ATOM 860 C CA . ARG A 1 109 ? 4.509 -1.620 6.004 1.00 97.06 109 ARG A CA 1
ATOM 861 C C . ARG A 1 109 ? 4.340 -1.094 4.578 1.00 97.06 109 ARG A C 1
ATOM 863 O O . ARG A 1 109 ? 5.186 -1.371 3.737 1.00 97.06 109 ARG A O 1
ATOM 870 N N . ALA A 1 110 ? 3.291 -0.314 4.317 1.00 97.81 110 ALA A N 1
ATOM 871 C CA . ALA A 1 110 ? 3.064 0.286 3.004 1.00 97.81 110 ALA A CA 1
ATOM 872 C C . ALA A 1 110 ? 4.165 1.294 2.629 1.00 97.81 110 ALA A C 1
ATOM 874 O O . ALA A 1 110 ? 4.583 1.352 1.476 1.00 97.81 110 ALA A O 1
ATOM 875 N N . GLU A 1 111 ? 4.662 2.078 3.585 1.00 97.50 111 GLU A N 1
ATOM 876 C CA . GLU A 1 111 ? 5.781 3.000 3.368 1.00 97.50 111 GLU A CA 1
ATOM 877 C C . GLU A 1 111 ? 7.084 2.247 3.082 1.00 97.50 111 GLU A C 1
ATOM 879 O O . GLU A 1 111 ? 7.773 2.563 2.113 1.00 97.50 111 GLU A O 1
ATOM 884 N N . MET A 1 112 ? 7.380 1.199 3.854 1.00 96.75 112 MET A N 1
ATOM 885 C CA . MET A 1 112 ? 8.541 0.336 3.628 1.00 96.75 112 MET A CA 1
ATOM 886 C C . MET A 1 112 ? 8.492 -0.330 2.249 1.00 96.75 112 MET A C 1
ATOM 888 O O . MET A 1 112 ? 9.491 -0.329 1.532 1.00 96.75 112 MET A O 1
ATOM 892 N N . GLU A 1 113 ? 7.329 -0.847 1.848 1.00 97.12 113 GLU A N 1
ATOM 893 C CA . GLU A 1 113 ? 7.138 -1.443 0.526 1.00 97.12 113 GLU A CA 1
ATOM 894 C C . GLU A 1 113 ? 7.336 -0.410 -0.590 1.00 97.12 113 GLU A C 1
ATOM 896 O O . GLU A 1 113 ? 8.031 -0.688 -1.566 1.00 97.12 113 GLU A O 1
ATOM 901 N N . ARG A 1 114 ? 6.812 0.812 -0.428 1.00 97.94 114 ARG A N 1
ATOM 902 C CA . ARG A 1 114 ? 7.040 1.902 -1.389 1.00 97.94 114 ARG A CA 1
ATOM 903 C C . ARG A 1 114 ? 8.515 2.264 -1.519 1.00 97.94 114 ARG A C 1
ATOM 905 O O . ARG A 1 114 ? 8.989 2.422 -2.640 1.00 97.94 114 ARG A O 1
ATOM 912 N N . ILE A 1 115 ? 9.238 2.373 -0.404 1.00 97.75 115 ILE A N 1
ATOM 913 C CA . ILE A 1 115 ? 10.678 2.668 -0.413 1.00 97.75 115 ILE A CA 1
ATOM 914 C C . ILE A 1 115 ? 11.444 1.541 -1.113 1.00 97.75 115 ILE A C 1
ATOM 916 O O . ILE A 1 115 ? 12.308 1.813 -1.945 1.00 97.75 115 ILE A O 1
ATOM 920 N N . MET A 1 116 ? 11.108 0.282 -0.825 1.00 97.38 116 MET A N 1
ATOM 921 C CA . MET A 1 116 ? 11.741 -0.875 -1.458 1.00 97.38 116 MET A CA 1
ATOM 922 C C . MET A 1 116 ? 11.483 -0.911 -2.970 1.00 97.38 116 MET A C 1
ATOM 924 O O . MET A 1 116 ? 12.414 -1.114 -3.749 1.00 97.38 116 MET A O 1
ATOM 928 N N . GLN A 1 117 ? 10.244 -0.661 -3.402 1.00 97.06 117 GLN A N 1
ATOM 929 C CA . GLN A 1 117 ? 9.896 -0.574 -4.822 1.00 97.06 117 GLN A CA 1
ATOM 930 C C . GLN A 1 117 ? 10.623 0.584 -5.517 1.00 97.06 117 GLN A C 1
ATOM 932 O O . GLN A 1 117 ? 11.116 0.415 -6.631 1.00 97.06 117 GLN A O 1
ATOM 937 N N . GLU A 1 118 ? 10.740 1.743 -4.865 1.00 97.69 118 GLU A N 1
ATOM 938 C CA . GLU A 1 118 ? 11.476 2.887 -5.408 1.00 97.69 118 GLU A CA 1
ATOM 939 C C . GLU A 1 118 ? 12.973 2.584 -5.556 1.00 97.69 118 GLU A C 1
ATOM 941 O O . GLU A 1 118 ? 13.571 2.928 -6.576 1.00 97.69 118 GLU A O 1
ATOM 946 N N . GLN A 1 119 ? 13.584 1.913 -4.574 1.00 97.19 119 GLN A N 1
ATOM 947 C CA . GLN A 1 119 ? 14.981 1.482 -4.661 1.00 97.19 119 GLN A CA 1
ATOM 948 C C . GLN A 1 119 ? 15.194 0.484 -5.800 1.00 97.19 119 GLN A C 1
ATOM 950 O O . GLN A 1 119 ? 16.098 0.683 -6.609 1.00 97.19 119 GLN A O 1
ATOM 955 N N . LEU A 1 120 ? 14.324 -0.523 -5.922 1.00 97.31 120 LEU A N 1
ATOM 956 C CA . LEU A 1 120 ? 14.398 -1.502 -7.007 1.00 97.31 120 LEU A CA 1
ATOM 957 C C . LEU A 1 120 ? 14.243 -0.833 -8.380 1.00 97.31 120 LEU A C 1
ATOM 959 O O . LEU A 1 120 ? 14.998 -1.130 -9.302 1.00 97.31 120 LEU A O 1
ATOM 963 N N . ALA A 1 121 ? 13.304 0.107 -8.517 1.00 97.38 121 ALA A N 1
ATOM 964 C CA . ALA A 1 121 ? 13.109 0.857 -9.755 1.00 97.38 121 ALA A CA 1
ATOM 965 C C . ALA A 1 121 ? 14.329 1.726 -10.102 1.00 97.38 121 ALA A C 1
ATOM 967 O O . ALA A 1 121 ? 14.730 1.788 -11.265 1.00 97.38 121 ALA A O 1
ATOM 968 N N . LYS A 1 122 ? 14.956 2.368 -9.105 1.00 97.44 122 LYS A N 1
ATOM 969 C CA . LYS A 1 122 ? 16.200 3.132 -9.296 1.00 97.44 122 LYS A CA 1
ATOM 970 C C . LYS A 1 122 ? 17.364 2.238 -9.711 1.00 97.44 122 LYS A C 1
ATOM 972 O O . LYS A 1 122 ? 18.104 2.611 -10.617 1.00 97.44 122 LYS A O 1
ATOM 977 N N . GLU A 1 123 ? 17.513 1.069 -9.095 1.00 97.00 123 GLU A N 1
ATOM 978 C CA . GLU A 1 123 ? 18.556 0.104 -9.451 1.00 97.00 123 GLU A CA 1
ATOM 979 C C . GLU A 1 123 ? 18.365 -0.410 -10.881 1.00 97.00 123 GLU A C 1
ATOM 981 O O . GLU A 1 123 ? 19.296 -0.376 -11.685 1.00 97.00 123 GLU A O 1
ATOM 986 N N . GLN A 1 124 ? 17.136 -0.784 -11.247 1.00 96.50 124 GLN A N 1
ATOM 987 C CA . GLN A 1 124 ? 16.809 -1.183 -12.614 1.00 96.50 124 GLN A CA 1
ATOM 988 C C . GLN A 1 124 ? 17.093 -0.058 -13.615 1.00 96.50 124 GLN A C 1
ATOM 990 O O . GLN A 1 124 ? 17.708 -0.310 -14.650 1.00 96.50 124 GLN A O 1
ATOM 995 N N . ALA A 1 125 ? 16.704 1.183 -13.311 1.00 97.19 125 ALA A N 1
ATOM 996 C CA . ALA A 1 125 ? 16.980 2.328 -14.175 1.00 97.19 125 ALA A CA 1
ATOM 997 C C . ALA A 1 125 ? 18.490 2.575 -14.344 1.00 97.19 125 ALA A C 1
ATOM 999 O O . ALA A 1 125 ? 18.949 2.789 -15.467 1.00 97.19 125 ALA A O 1
ATOM 1000 N N . ALA A 1 126 ? 19.271 2.480 -13.264 1.00 97.06 126 ALA A N 1
ATOM 1001 C CA . ALA A 1 126 ? 20.725 2.614 -13.309 1.00 97.06 126 ALA A CA 1
ATOM 1002 C C . ALA A 1 126 ? 21.374 1.505 -14.155 1.00 97.06 126 ALA A C 1
ATOM 1004 O O . ALA A 1 126 ? 22.212 1.791 -15.010 1.00 97.06 126 ALA A O 1
ATOM 1005 N N . MET A 1 127 ? 20.933 0.255 -13.989 1.00 96.00 127 MET A N 1
ATOM 1006 C CA . MET A 1 127 ? 21.410 -0.882 -14.783 1.00 96.00 127 MET A CA 1
ATOM 1007 C C . MET A 1 127 ? 21.087 -0.720 -16.272 1.00 96.00 127 MET A C 1
ATOM 1009 O O . MET A 1 127 ? 21.947 -0.958 -17.122 1.00 96.00 127 MET A O 1
ATOM 1013 N N . GLN A 1 128 ? 19.876 -0.267 -16.609 1.00 95.12 128 GLN A N 1
ATOM 1014 C CA . GLN A 1 128 ? 19.494 0.012 -17.998 1.00 95.12 128 GLN A CA 1
ATOM 1015 C C . GLN A 1 128 ? 20.320 1.157 -18.592 1.00 95.12 128 GLN A C 1
ATOM 1017 O O . GLN A 1 128 ? 20.771 1.067 -19.735 1.00 95.12 128 GLN A O 1
ATOM 1022 N N . GLN A 1 129 ? 20.574 2.214 -17.817 1.00 95.38 129 GLN A N 1
ATOM 1023 C CA . GLN A 1 129 ? 21.423 3.321 -18.248 1.00 95.38 129 GLN A CA 1
ATOM 1024 C C . GLN A 1 129 ? 22.862 2.861 -18.505 1.00 95.38 129 GLN A C 1
ATOM 1026 O O . GLN A 1 129 ? 23.429 3.207 -19.541 1.00 95.38 129 GLN A O 1
ATOM 1031 N N . GLN A 1 130 ? 23.438 2.054 -17.611 1.00 95.38 130 GLN A N 1
ATOM 1032 C CA . GLN A 1 130 ? 24.780 1.503 -17.792 1.00 95.38 130 GLN A CA 1
ATOM 1033 C C . GLN A 1 130 ? 24.845 0.598 -19.027 1.00 95.38 130 GLN A C 1
ATOM 1035 O O . GLN A 1 130 ? 25.755 0.741 -19.843 1.00 95.38 130 GLN A O 1
ATOM 1040 N N . ARG A 1 131 ? 23.856 -0.285 -19.218 1.00 93.69 131 ARG A N 1
ATOM 1041 C CA . ARG A 1 131 ? 23.774 -1.136 -20.413 1.00 93.69 131 ARG A CA 1
ATOM 1042 C C . ARG A 1 131 ? 23.693 -0.300 -21.689 1.00 93.69 131 ARG A C 1
ATOM 1044 O O . ARG A 1 131 ? 24.394 -0.593 -22.650 1.00 93.69 131 ARG A O 1
ATOM 1051 N N . ARG A 1 132 ? 22.895 0.772 -21.694 1.00 93.75 132 ARG A N 1
ATOM 1052 C CA . ARG A 1 132 ? 22.809 1.694 -22.835 1.00 93.75 132 ARG A CA 1
ATOM 1053 C C . ARG A 1 132 ? 24.151 2.365 -23.130 1.00 93.75 132 ARG A C 1
ATOM 1055 O O . ARG A 1 132 ? 24.520 2.473 -24.291 1.00 93.75 132 ARG A O 1
ATOM 1062 N N . GLN A 1 133 ? 24.887 2.794 -22.105 1.00 94.50 133 GLN A N 1
ATOM 1063 C CA . GLN A 1 133 ? 26.223 3.373 -22.289 1.00 94.50 133 GLN A CA 1
ATOM 1064 C C . GLN A 1 133 ? 27.211 2.359 -22.879 1.00 94.50 133 GLN A C 1
ATOM 1066 O O . GLN A 1 133 ? 27.954 2.708 -23.790 1.00 94.50 133 GLN A O 1
ATOM 1071 N N . GLN A 1 134 ? 27.178 1.106 -22.413 1.00 93.88 134 GLN A N 1
ATOM 1072 C CA . GLN A 1 134 ? 27.999 0.029 -22.974 1.00 93.88 134 GLN A CA 1
ATOM 1073 C C . GLN A 1 134 ? 27.677 -0.205 -24.454 1.00 93.88 134 GLN A C 1
ATOM 1075 O O . GLN A 1 134 ? 28.588 -0.212 -25.278 1.00 93.88 134 GLN A O 1
ATOM 1080 N N . VAL A 1 135 ? 26.389 -0.302 -24.804 1.00 94.50 135 VAL A N 1
ATOM 1081 C CA . VAL A 1 135 ? 25.947 -0.441 -26.200 1.00 94.50 135 VAL A CA 1
ATOM 1082 C C . VAL A 1 135 ? 26.474 0.713 -27.051 1.00 94.50 135 VAL A C 1
ATOM 1084 O O . VAL A 1 135 ? 27.106 0.462 -28.069 1.00 94.50 135 VAL A O 1
ATOM 1087 N N . LEU A 1 136 ? 26.305 1.965 -26.614 1.00 92.94 136 LEU A N 1
ATOM 1088 C CA . LEU A 1 136 ? 26.791 3.134 -27.356 1.00 92.94 136 LEU A CA 1
ATOM 1089 C C . LEU A 1 136 ? 28.319 3.145 -27.522 1.00 92.94 136 LEU A C 1
ATOM 1091 O O . LEU A 1 136 ? 28.807 3.492 -28.594 1.00 92.94 136 LEU A O 1
ATOM 1095 N N . SER A 1 137 ? 29.076 2.726 -26.503 1.00 94.69 137 SER A N 1
ATOM 1096 C CA . SER A 1 137 ? 30.539 2.628 -26.614 1.00 94.69 137 SER A CA 1
ATOM 1097 C C . SER A 1 137 ? 30.982 1.559 -27.617 1.00 94.69 137 SER A C 1
ATOM 1099 O O . SER A 1 137 ? 31.933 1.763 -28.371 1.00 94.69 137 SER A O 1
ATOM 1101 N N . GLU A 1 138 ? 30.259 0.437 -27.688 1.00 94.00 138 GLU A N 1
ATOM 1102 C CA . GLU A 1 138 ? 30.517 -0.595 -28.689 1.00 94.00 138 GLU A CA 1
ATOM 1103 C C . GLU A 1 138 ? 30.133 -0.099 -30.089 1.00 94.00 138 GLU A C 1
ATOM 1105 O O . GLU A 1 138 ? 30.901 -0.299 -31.029 1.00 94.00 138 GLU A O 1
ATOM 1110 N N . VAL A 1 139 ? 29.003 0.604 -30.233 1.00 94.38 139 VAL A N 1
ATOM 1111 C CA . VAL A 1 139 ? 28.588 1.246 -31.495 1.00 94.38 139 VAL A CA 1
ATOM 1112 C C . VAL A 1 139 ? 29.695 2.161 -32.021 1.00 94.38 139 VAL A C 1
ATOM 1114 O O . VAL A 1 139 ? 30.108 2.006 -33.168 1.00 94.38 139 VAL A O 1
ATOM 1117 N N . GLU A 1 140 ? 30.233 3.054 -31.187 1.00 93.50 140 GLU A N 1
ATOM 1118 C CA . GLU A 1 140 ? 31.328 3.956 -31.570 1.00 93.50 140 GLU A CA 1
ATOM 1119 C C . GLU A 1 140 ? 32.585 3.177 -31.994 1.00 93.50 140 GLU A C 1
ATOM 1121 O O . GLU A 1 140 ? 33.189 3.468 -33.032 1.00 93.50 140 GLU A O 1
ATOM 1126 N N . ARG A 1 141 ? 32.941 2.114 -31.257 1.00 95.00 141 ARG A N 1
ATOM 1127 C CA . ARG A 1 141 ? 34.060 1.230 -31.622 1.00 95.00 141 ARG A CA 1
ATOM 1128 C C . ARG A 1 141 ? 33.870 0.631 -33.016 1.00 95.00 141 ARG A C 1
ATOM 1130 O O . ARG A 1 141 ? 34.809 0.619 -33.815 1.00 95.00 141 ARG A O 1
ATOM 1137 N N . TYR A 1 142 ? 32.673 0.129 -33.317 1.00 94.31 142 TYR A N 1
ATOM 1138 C CA . TYR A 1 142 ? 32.361 -0.444 -34.626 1.00 94.31 142 TYR A CA 1
ATOM 1139 C C . TYR A 1 142 ? 32.322 0.614 -35.727 1.00 94.31 142 TYR A C 1
ATOM 1141 O O . TYR A 1 142 ? 32.865 0.360 -36.799 1.00 94.31 142 TYR A O 1
ATOM 1149 N N . GLN A 1 143 ? 31.794 1.812 -35.473 1.00 92.38 143 GLN A N 1
ATOM 1150 C CA . GLN A 1 143 ? 31.823 2.915 -36.439 1.00 92.38 143 GLN A CA 1
ATOM 1151 C C . GLN A 1 143 ? 33.256 3.269 -36.857 1.00 92.38 143 GLN A C 1
ATOM 1153 O O . GLN A 1 143 ? 33.530 3.393 -38.051 1.00 92.38 143 GLN A O 1
ATOM 1158 N N . ILE A 1 144 ? 34.195 3.339 -35.908 1.00 93.62 144 ILE A N 1
ATOM 1159 C CA . ILE A 1 144 ? 35.613 3.582 -36.211 1.00 93.62 144 ILE A CA 1
ATOM 1160 C C . ILE A 1 144 ? 36.189 2.445 -37.068 1.00 93.62 144 ILE A C 1
ATOM 1162 O O . ILE A 1 144 ? 36.853 2.704 -38.074 1.00 93.62 144 ILE A O 1
ATOM 1166 N N . MET A 1 145 ? 35.916 1.182 -36.722 1.00 93.31 145 MET A N 1
ATOM 1167 C CA . MET A 1 145 ? 36.387 0.030 -37.507 1.00 93.31 145 MET A CA 1
ATOM 1168 C C . MET A 1 145 ? 35.793 0.002 -38.923 1.00 93.31 145 MET A C 1
ATOM 1170 O O . MET A 1 145 ? 36.488 -0.342 -39.884 1.00 93.31 145 MET A O 1
ATOM 1174 N N . ILE A 1 146 ? 34.526 0.389 -39.069 1.00 92.50 146 ILE A N 1
ATOM 1175 C CA . ILE A 1 146 ? 33.843 0.524 -40.357 1.00 92.50 146 ILE A CA 1
ATOM 1176 C C . ILE A 1 146 ? 34.519 1.613 -41.192 1.00 92.50 146 ILE A C 1
ATOM 1178 O O . ILE A 1 146 ? 34.924 1.346 -42.324 1.00 92.50 146 ILE A O 1
ATOM 1182 N N . GLN A 1 147 ? 34.717 2.806 -40.626 1.00 90.75 147 GLN A N 1
ATOM 1183 C CA . GLN A 1 147 ? 35.397 3.915 -41.298 1.00 90.75 147 GLN A CA 1
ATOM 1184 C C . GLN A 1 147 ? 36.802 3.511 -41.756 1.00 90.75 147 GLN A C 1
ATOM 1186 O O . GLN A 1 147 ? 37.142 3.687 -42.924 1.00 90.75 147 GLN A O 1
ATOM 1191 N N . GLN A 1 148 ? 37.594 2.891 -40.878 1.00 91.38 148 GLN A N 1
ATOM 1192 C CA . GLN A 1 148 ? 38.933 2.397 -41.213 1.00 91.38 148 GLN A CA 1
ATOM 1193 C C . GLN A 1 148 ? 38.905 1.349 -42.331 1.00 91.38 148 GLN A C 1
ATOM 1195 O O . GLN A 1 148 ? 39.747 1.379 -43.231 1.00 91.38 148 GLN A O 1
ATOM 1200 N N . THR A 1 149 ? 37.925 0.441 -42.308 1.00 91.94 149 THR A N 1
ATOM 1201 C CA . THR A 1 149 ? 37.752 -0.570 -43.358 1.00 91.94 149 THR A CA 1
ATOM 1202 C C . THR A 1 149 ? 37.454 0.094 -44.698 1.00 91.94 149 THR A C 1
ATOM 1204 O O . THR A 1 149 ? 38.117 -0.218 -45.682 1.00 91.94 149 THR A O 1
ATOM 1207 N N . ILE A 1 150 ? 36.532 1.058 -44.740 1.00 90.69 150 ILE A N 1
ATOM 1208 C CA . ILE A 1 150 ? 36.195 1.802 -45.963 1.00 90.69 150 ILE A CA 1
ATOM 1209 C C . ILE A 1 150 ? 37.413 2.585 -46.471 1.00 90.69 150 ILE A C 1
ATOM 1211 O O . ILE A 1 150 ? 37.734 2.516 -47.658 1.00 90.69 150 ILE A O 1
ATOM 1215 N N . MET A 1 151 ? 38.137 3.271 -45.580 1.00 88.56 151 MET A N 1
ATOM 1216 C CA . MET A 1 151 ? 39.353 4.014 -45.928 1.00 88.56 151 MET A CA 1
ATOM 1217 C C . MET A 1 151 ? 40.443 3.111 -46.514 1.00 88.56 151 MET A C 1
ATOM 1219 O O . MET A 1 151 ? 41.137 3.527 -47.435 1.00 88.56 151 MET A O 1
ATOM 1223 N N . ARG A 1 152 ? 40.568 1.859 -46.052 1.00 89.62 152 ARG A N 1
ATOM 1224 C CA . ARG A 1 152 ? 41.522 0.885 -46.611 1.00 89.62 152 ARG A CA 1
ATOM 1225 C C . ARG A 1 152 ? 41.230 0.533 -48.074 1.00 89.62 152 ARG A C 1
ATOM 1227 O O . ARG A 1 152 ? 42.164 0.256 -48.819 1.00 89.62 152 ARG A O 1
ATOM 1234 N N . TYR A 1 153 ? 39.961 0.533 -48.486 1.00 89.94 153 TYR A N 1
ATOM 1235 C CA . TYR A 1 153 ? 39.559 0.288 -49.880 1.00 89.94 153 TYR A CA 1
ATOM 1236 C C . TYR A 1 153 ? 39.491 1.570 -50.728 1.00 89.94 153 TYR A C 1
ATOM 1238 O O . TYR A 1 153 ? 39.301 1.498 -51.949 1.00 89.94 153 TYR A O 1
ATOM 1246 N N . LEU A 1 154 ? 39.646 2.741 -50.105 1.00 88.56 154 LEU A N 1
ATOM 1247 C CA . LEU A 1 154 ? 39.679 4.030 -50.779 1.00 88.56 154 LEU A CA 1
ATOM 1248 C C . LEU A 1 154 ? 41.084 4.274 -51.354 1.00 88.56 154 LEU A C 1
ATOM 1250 O O . LEU A 1 154 ? 41.990 4.751 -50.682 1.00 88.56 154 LEU A O 1
ATOM 1254 N N . ASN A 1 155 ? 41.266 3.962 -52.636 1.00 72.94 155 ASN A N 1
ATOM 1255 C CA . ASN A 1 155 ? 42.557 4.061 -53.330 1.00 72.94 155 ASN A CA 1
ATOM 1256 C C . ASN A 1 155 ? 42.926 5.500 -53.768 1.00 72.94 155 ASN A C 1
ATOM 1258 O O . ASN A 1 155 ? 43.424 5.689 -54.879 1.00 72.94 155 ASN A O 1
ATOM 1262 N N . ALA A 1 156 ? 42.634 6.525 -52.960 1.00 74.19 156 ALA A N 1
ATOM 1263 C CA . ALA A 1 156 ? 42.924 7.925 -53.288 1.00 74.19 156 ALA A CA 1
ATOM 1264 C C . ALA A 1 156 ? 42.979 8.831 -52.044 1.00 74.19 156 ALA A C 1
ATOM 1266 O O . ALA A 1 156 ? 42.202 8.667 -51.105 1.00 74.19 156 ALA A O 1
ATOM 1267 N N . ASP A 1 157 ? 43.882 9.817 -52.065 1.00 77.19 157 ASP A N 1
ATOM 1268 C CA . ASP A 1 157 ? 44.100 10.775 -50.974 1.00 77.19 157 ASP A CA 1
ATOM 1269 C C . ASP A 1 157 ? 43.274 12.053 -51.203 1.00 77.19 157 ASP A C 1
ATOM 1271 O O . ASP A 1 157 ? 43.666 12.956 -51.943 1.00 77.19 157 ASP A O 1
ATOM 1275 N N . PHE A 1 158 ? 42.090 12.118 -50.596 1.00 80.62 158 PHE A N 1
ATOM 1276 C CA . PHE A 1 158 ? 41.153 13.239 -50.728 1.00 80.62 158 PHE A CA 1
ATOM 1277 C C . PHE A 1 158 ? 41.244 14.213 -49.540 1.00 80.62 158 PHE A C 1
ATOM 1279 O O . PHE A 1 158 ? 40.235 14.546 -48.915 1.00 80.62 158 PHE A O 1
ATOM 1286 N N . LYS A 1 159 ? 42.457 14.673 -49.204 1.00 82.38 159 LYS A N 1
ATOM 1287 C CA . LYS A 1 159 ? 42.683 15.587 -48.067 1.00 82.38 159 LYS A CA 1
ATOM 1288 C C . LYS A 1 159 ? 41.780 16.823 -48.132 1.00 82.38 159 LYS A C 1
ATOM 1290 O O . LYS A 1 159 ? 41.690 17.485 -49.163 1.00 82.38 159 LYS A O 1
ATOM 1295 N N . GLY A 1 160 ? 41.141 17.148 -47.008 1.00 85.50 160 GLY A N 1
ATOM 1296 C CA . GLY A 1 160 ? 40.289 18.334 -46.864 1.00 85.50 160 GLY A CA 1
ATOM 1297 C C . GLY A 1 160 ? 38.902 18.228 -47.506 1.00 85.50 160 GLY A C 1
ATOM 1298 O O . GLY A 1 160 ? 38.141 19.189 -47.435 1.00 85.50 160 GLY A O 1
ATOM 1299 N N . LYS A 1 161 ? 38.552 17.085 -48.110 1.00 89.56 161 LYS A N 1
ATOM 1300 C CA . LYS A 1 161 ? 37.207 16.808 -48.627 1.00 89.56 161 LYS A CA 1
ATOM 1301 C C . LYS A 1 161 ? 36.444 15.905 -47.661 1.00 89.56 161 LYS A C 1
ATOM 1303 O O . LYS A 1 161 ? 37.037 15.057 -47.001 1.00 89.56 161 LYS A O 1
ATOM 1308 N N . SER A 1 162 ? 35.126 16.061 -47.610 1.00 90.81 162 SER A N 1
ATOM 1309 C CA . SER A 1 162 ? 34.228 15.225 -46.813 1.00 90.81 162 SER A CA 1
ATOM 1310 C C . SER A 1 162 ? 33.122 14.636 -47.685 1.00 90.81 162 SER A C 1
ATOM 1312 O O . SER A 1 162 ? 32.727 15.215 -48.701 1.00 90.81 162 SER A O 1
ATOM 1314 N N . CYS A 1 163 ? 32.652 13.455 -47.297 1.00 91.69 163 CYS A N 1
ATOM 1315 C CA . CYS A 1 163 ? 31.459 12.829 -47.842 1.00 91.69 163 CYS A CA 1
ATOM 1316 C C . CYS A 1 163 ? 30.708 12.127 -46.713 1.00 91.69 163 CYS A C 1
ATOM 1318 O O . CYS A 1 163 ? 31.330 11.430 -45.913 1.00 91.69 163 CYS A O 1
ATOM 1320 N N . ARG A 1 164 ? 29.389 12.307 -46.669 1.00 92.81 164 ARG A N 1
ATOM 1321 C CA . ARG A 1 164 ? 28.478 11.612 -45.763 1.00 92.81 164 ARG A CA 1
ATOM 1322 C C . ARG A 1 164 ? 27.699 10.560 -46.543 1.00 92.81 164 ARG A C 1
ATOM 1324 O O . ARG A 1 164 ? 27.071 10.877 -47.560 1.00 92.81 164 ARG A O 1
ATOM 1331 N N . LEU A 1 165 ? 27.736 9.318 -46.069 1.00 92.00 165 LEU A N 1
ATOM 1332 C CA . LEU A 1 165 ? 27.116 8.171 -46.723 1.00 92.00 165 LEU A CA 1
ATOM 1333 C C . LEU A 1 165 ? 26.190 7.469 -45.742 1.00 92.00 165 LEU A C 1
ATOM 1335 O O . LEU A 1 165 ? 26.637 6.980 -44.719 1.00 92.00 165 LEU A O 1
ATOM 1339 N N . LYS A 1 166 ? 24.929 7.307 -46.122 1.00 93.75 166 LYS A N 1
ATOM 1340 C CA . LYS A 1 166 ? 23.987 6.481 -45.381 1.00 93.75 166 LYS A CA 1
ATOM 1341 C C . LYS A 1 166 ? 24.122 5.018 -45.802 1.00 93.75 166 LYS A C 1
ATOM 1343 O O . LYS A 1 166 ? 23.967 4.695 -46.986 1.00 93.75 166 LYS A O 1
ATOM 1348 N N . LEU A 1 167 ? 24.404 4.144 -44.842 1.00 92.62 167 LEU A N 1
ATOM 1349 C CA . LEU A 1 167 ? 24.654 2.718 -45.032 1.00 92.62 167 LEU A CA 1
ATOM 1350 C C . LEU A 1 167 ? 23.609 1.886 -44.295 1.00 92.62 167 LEU A C 1
ATOM 1352 O O . LEU A 1 167 ? 23.339 2.129 -43.122 1.00 92.62 167 LEU A O 1
ATOM 1356 N N . LYS A 1 168 ? 23.086 0.848 -44.960 1.00 93.00 168 LYS A N 1
ATOM 1357 C CA . LYS A 1 168 ? 22.261 -0.178 -44.309 1.00 93.00 168 LYS A CA 1
ATOM 1358 C C . LYS A 1 168 ? 22.959 -1.522 -44.268 1.00 93.00 168 LYS A C 1
ATOM 1360 O O . LYS A 1 168 ? 23.227 -2.108 -45.324 1.00 93.00 168 LYS A O 1
ATOM 1365 N N . LEU A 1 169 ? 23.183 -2.036 -43.066 1.00 91.81 169 LEU A N 1
ATOM 1366 C CA . LEU A 1 169 ? 23.935 -3.262 -42.828 1.00 91.81 169 LEU A CA 1
ATOM 1367 C C . LEU A 1 169 ? 23.025 -4.409 -42.365 1.00 91.81 169 LEU A C 1
ATOM 1369 O O . LEU A 1 169 ? 22.118 -4.241 -41.547 1.00 91.81 169 LEU A O 1
ATOM 1373 N N . ALA A 1 170 ? 23.289 -5.603 -42.885 1.00 91.69 170 ALA A N 1
ATOM 1374 C CA . ALA A 1 170 ? 22.747 -6.847 -42.355 1.00 91.69 170 ALA A CA 1
ATOM 1375 C C . ALA A 1 170 ? 23.489 -7.256 -41.070 1.00 91.69 170 ALA A C 1
ATOM 1377 O O . ALA A 1 170 ? 24.581 -6.763 -40.785 1.00 91.69 170 ALA A O 1
ATOM 1378 N N . THR A 1 171 ? 22.929 -8.198 -40.308 1.00 89.75 171 THR A N 1
ATOM 1379 C CA . THR A 1 171 ? 23.557 -8.739 -39.084 1.00 89.75 171 THR A CA 1
ATOM 1380 C C . THR A 1 171 ? 24.923 -9.377 -39.339 1.00 89.75 171 THR A C 1
ATOM 1382 O O . THR A 1 171 ? 25.766 -9.404 -38.454 1.00 89.75 171 THR A O 1
ATOM 1385 N N . THR A 1 172 ? 25.176 -9.837 -40.566 1.00 89.62 172 THR A N 1
ATOM 1386 C CA . THR A 1 172 ? 26.462 -10.394 -41.010 1.00 89.62 172 THR A CA 1
ATOM 1387 C C . THR A 1 172 ? 27.508 -9.332 -41.367 1.00 89.62 172 THR A C 1
ATOM 1389 O O . THR A 1 172 ? 28.607 -9.682 -41.788 1.00 89.62 172 THR A O 1
ATOM 1392 N N . GLY A 1 173 ? 27.168 -8.041 -41.275 1.00 88.81 173 GLY A N 1
ATOM 1393 C CA . GLY A 1 173 ? 28.016 -6.940 -41.740 1.00 88.81 173 GLY A CA 1
ATOM 1394 C C . GLY A 1 173 ? 27.945 -6.684 -43.249 1.00 88.81 173 GLY A C 1
ATOM 1395 O O . GLY A 1 173 ? 28.617 -5.788 -43.756 1.00 88.81 173 GLY A O 1
ATOM 1396 N N . PHE A 1 174 ? 27.126 -7.437 -43.988 1.00 92.00 174 PHE A N 1
ATOM 1397 C CA . PHE A 1 174 ? 26.904 -7.205 -45.415 1.00 92.00 174 PHE A CA 1
ATOM 1398 C C . PHE A 1 174 ? 26.160 -5.886 -45.662 1.00 92.00 174 PHE A C 1
ATOM 1400 O O . PHE A 1 174 ? 25.142 -5.606 -45.022 1.00 92.00 174 PHE A O 1
ATOM 1407 N N . VAL A 1 175 ? 26.631 -5.090 -46.623 1.00 92.25 175 VAL A N 1
ATOM 1408 C CA . VAL A 1 175 ? 26.023 -3.794 -46.953 1.00 92.25 175 VAL A CA 1
ATOM 1409 C C . VAL A 1 175 ? 24.907 -3.974 -47.977 1.00 92.25 175 VAL A C 1
ATOM 1411 O O . VAL A 1 175 ? 25.147 -4.228 -49.154 1.00 92.25 175 VAL A O 1
ATOM 1414 N N . SER A 1 176 ? 23.667 -3.800 -47.525 1.00 90.69 176 SER A N 1
ATOM 1415 C CA . SER A 1 176 ? 22.465 -3.949 -48.354 1.00 90.69 176 SER A CA 1
ATOM 1416 C C . SER A 1 176 ? 22.151 -2.709 -49.195 1.00 90.69 176 SER A C 1
ATOM 1418 O O . SER A 1 176 ? 21.689 -2.825 -50.329 1.00 90.69 176 SER A O 1
ATOM 1420 N N . GLN A 1 177 ? 22.407 -1.513 -48.658 1.00 91.00 177 GLN A N 1
ATOM 1421 C CA . GLN A 1 177 ? 22.134 -0.245 -49.328 1.00 91.00 177 GLN A CA 1
ATOM 1422 C C . GLN A 1 177 ? 23.222 0.774 -48.985 1.00 91.00 177 GLN A C 1
ATOM 1424 O O . GLN A 1 177 ? 23.633 0.886 -47.832 1.00 91.00 177 GLN A O 1
ATOM 1429 N N . VAL A 1 178 ? 23.638 1.541 -49.995 1.00 92.38 178 VAL A N 1
ATOM 1430 C CA . VAL A 1 178 ? 24.513 2.711 -49.861 1.00 92.38 178 VAL A CA 1
ATOM 1431 C C . VAL A 1 178 ? 23.798 3.898 -50.489 1.00 92.38 178 VAL A C 1
ATOM 1433 O O . VAL A 1 178 ? 23.188 3.769 -51.552 1.00 92.38 178 VAL A O 1
ATOM 1436 N N . SER A 1 179 ? 23.805 5.047 -49.827 1.00 92.50 179 SER A N 1
ATOM 1437 C CA . SER A 1 179 ? 23.188 6.271 -50.338 1.00 92.50 179 SER A CA 1
ATOM 1438 C C . SER A 1 179 ? 24.044 7.476 -49.979 1.00 92.50 179 SER A C 1
ATOM 1440 O O . SER A 1 179 ? 24.441 7.645 -48.832 1.00 92.50 179 SER A O 1
ATOM 1442 N N . ILE A 1 180 ? 24.344 8.315 -50.966 1.00 93.44 180 ILE A N 1
ATOM 1443 C CA . ILE A 1 180 ? 25.119 9.539 -50.756 1.00 93.44 180 ILE A CA 1
ATOM 1444 C C . ILE A 1 180 ? 24.184 10.594 -50.163 1.00 93.44 180 ILE A C 1
ATOM 1446 O O . ILE A 1 180 ? 23.134 10.867 -50.744 1.00 93.44 180 ILE A O 1
ATOM 1450 N N . VAL A 1 181 ? 24.553 11.159 -49.012 1.00 92.69 181 VAL A N 1
ATOM 1451 C CA . VAL A 1 181 ? 23.765 12.202 -48.338 1.00 92.69 181 VAL A CA 1
ATOM 1452 C C . VAL A 1 181 ? 24.269 13.584 -48.738 1.00 92.69 181 VAL A C 1
ATOM 1454 O O . VAL A 1 181 ? 23.482 14.406 -49.193 1.00 92.69 181 VAL A O 1
ATOM 1457 N N . ASP A 1 182 ? 25.571 13.832 -48.585 1.00 92.25 182 ASP A N 1
ATOM 1458 C CA . ASP A 1 182 ? 26.194 15.127 -48.882 1.00 92.25 182 ASP A CA 1
ATOM 1459 C C . ASP A 1 182 ? 27.718 14.988 -49.076 1.00 92.25 182 ASP A C 1
ATOM 1461 O O . ASP A 1 182 ? 28.316 14.021 -48.597 1.00 92.25 182 ASP A O 1
ATOM 1465 N N . GLY A 1 183 ? 28.356 15.949 -49.753 1.00 91.75 183 GLY A N 1
ATOM 1466 C CA . GLY A 1 183 ? 29.816 16.054 -49.880 1.00 91.75 183 GLY A CA 1
ATOM 1467 C C . GLY A 1 183 ? 30.367 16.189 -51.304 1.00 91.75 183 GLY A C 1
ATOM 1468 O O . GLY A 1 183 ? 29.647 16.418 -52.277 1.00 91.75 183 GLY A O 1
ATOM 1469 N N . ASP A 1 184 ? 31.691 16.057 -51.437 1.00 92.81 184 ASP A N 1
ATOM 1470 C CA . ASP A 1 184 ? 32.382 16.164 -52.729 1.00 92.81 184 ASP A CA 1
ATOM 1471 C C . ASP A 1 184 ? 32.051 14.975 -53.643 1.00 92.81 184 ASP A C 1
ATOM 1473 O O . ASP A 1 184 ? 32.290 13.817 -53.306 1.00 92.81 184 ASP A O 1
ATOM 1477 N N . SER A 1 185 ? 31.543 15.263 -54.844 1.00 89.75 185 SER A N 1
ATOM 1478 C CA . SER A 1 185 ? 31.050 14.231 -55.767 1.00 89.75 185 SER A CA 1
ATOM 1479 C C . SER A 1 185 ? 32.097 13.187 -56.187 1.00 89.75 185 SER A C 1
ATOM 1481 O O . SER A 1 185 ? 31.739 12.026 -56.398 1.00 89.75 185 SER A O 1
ATOM 1483 N N . ALA A 1 186 ? 33.378 13.560 -56.298 1.00 89.44 186 ALA A N 1
ATOM 1484 C CA . ALA A 1 186 ? 34.439 12.629 -56.677 1.00 89.44 186 ALA A CA 1
ATOM 1485 C C . ALA A 1 186 ? 34.808 11.709 -55.506 1.00 89.44 186 ALA A C 1
ATOM 1487 O O . ALA A 1 186 ? 34.912 10.495 -55.692 1.00 89.44 186 ALA A O 1
ATOM 1488 N N . LEU A 1 187 ? 34.924 12.271 -54.297 1.00 92.25 187 LEU A N 1
ATOM 1489 C CA . LEU A 1 187 ? 35.128 11.499 -53.071 1.00 92.25 187 LEU A CA 1
ATOM 1490 C C . LEU A 1 187 ? 33.940 10.567 -52.792 1.00 92.25 187 LEU A C 1
ATOM 1492 O O . LEU A 1 187 ? 34.153 9.390 -52.525 1.00 92.25 187 LEU A O 1
ATOM 1496 N N . CYS A 1 188 ? 32.699 11.044 -52.906 1.00 92.56 188 CYS A N 1
ATOM 1497 C CA . CYS A 1 188 ? 31.514 10.238 -52.611 1.00 92.56 188 CYS A CA 1
ATOM 1498 C C . CYS A 1 188 ? 31.364 9.024 -53.533 1.00 92.56 188 CYS A C 1
ATOM 1500 O O . CYS A 1 188 ? 31.066 7.931 -53.058 1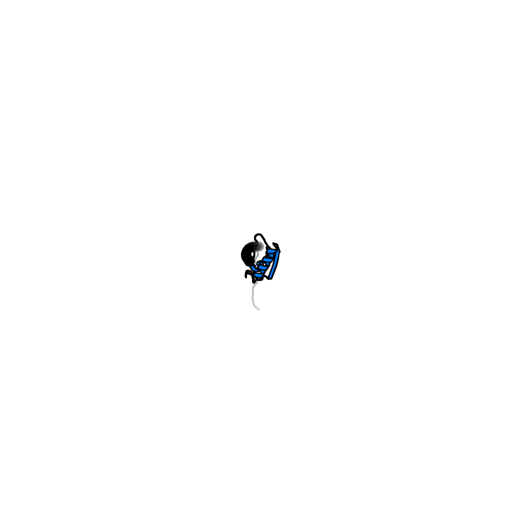.00 92.56 188 CYS A O 1
ATOM 1502 N N . ARG A 1 189 ? 31.636 9.175 -54.837 1.00 90.81 189 ARG A N 1
ATOM 1503 C CA . ARG A 1 189 ? 31.631 8.039 -55.778 1.00 90.81 189 ARG A CA 1
ATOM 1504 C C . ARG A 1 189 ? 32.741 7.031 -55.469 1.00 90.81 189 ARG A C 1
ATOM 1506 O O . ARG A 1 189 ? 32.529 5.820 -55.578 1.00 90.81 189 ARG A O 1
ATOM 1513 N N . ALA A 1 190 ? 33.921 7.517 -55.077 1.00 91.38 190 ALA A N 1
ATOM 1514 C CA . ALA A 1 190 ? 35.034 6.662 -54.673 1.00 91.38 190 ALA A CA 1
ATOM 1515 C C . ALA A 1 190 ? 34.727 5.915 -53.364 1.00 91.38 190 ALA A C 1
ATOM 1517 O O . ALA A 1 190 ? 34.985 4.716 -53.271 1.00 91.38 190 ALA A O 1
ATOM 1518 N N . ALA A 1 191 ? 34.113 6.592 -52.393 1.00 91.50 191 ALA A N 1
ATOM 1519 C CA . ALA A 1 191 ? 33.701 6.018 -51.119 1.00 91.50 191 ALA A CA 1
ATOM 1520 C C . ALA A 1 191 ? 32.572 4.986 -51.288 1.00 91.50 191 ALA A C 1
ATOM 1522 O O . ALA A 1 191 ? 32.677 3.892 -50.742 1.00 91.50 191 ALA A O 1
ATOM 1523 N N . GLU A 1 192 ? 31.556 5.252 -52.119 1.00 92.38 192 GLU A N 1
ATOM 1524 C CA . GLU A 1 192 ? 30.528 4.253 -52.458 1.00 92.38 192 GLU A CA 1
ATOM 1525 C C . GLU A 1 192 ? 31.155 2.989 -53.071 1.00 92.38 192 GLU A C 1
ATOM 1527 O O . GLU A 1 192 ? 30.817 1.863 -52.698 1.00 92.38 192 GLU A O 1
ATOM 1532 N N . SER A 1 193 ? 32.113 3.166 -53.984 1.00 91.44 193 SER A N 1
ATOM 1533 C CA . SER A 1 193 ? 32.827 2.046 -54.606 1.00 91.44 193 SER A CA 1
ATOM 1534 C C . SER A 1 193 ? 33.675 1.267 -53.593 1.00 91.44 193 SER A C 1
ATOM 1536 O O . SER A 1 193 ? 33.738 0.040 -53.662 1.00 91.44 193 SER A O 1
ATOM 1538 N N . ALA A 1 194 ? 34.309 1.959 -52.641 1.00 92.00 194 ALA A N 1
ATOM 1539 C CA . ALA A 1 194 ? 35.090 1.349 -51.567 1.00 92.00 194 ALA A CA 1
ATOM 1540 C C . ALA A 1 194 ? 34.210 0.512 -50.624 1.00 92.00 194 ALA A C 1
ATOM 1542 O O . ALA A 1 194 ? 34.573 -0.616 -50.298 1.00 92.00 194 ALA A O 1
ATOM 1543 N N . VAL A 1 195 ? 33.022 1.012 -50.264 1.00 92.50 195 VAL A N 1
ATOM 1544 C CA . VAL A 1 195 ? 32.037 0.268 -49.461 1.00 92.50 195 VAL A CA 1
ATOM 1545 C C . VAL A 1 195 ? 31.606 -1.016 -50.174 1.00 92.50 195 VAL A C 1
ATOM 1547 O O . VAL A 1 195 ? 31.627 -2.087 -49.575 1.00 92.50 195 VAL A O 1
ATOM 1550 N N . ARG A 1 196 ? 31.269 -0.942 -51.469 1.00 90.31 196 ARG A N 1
ATOM 1551 C CA . ARG A 1 196 ? 30.866 -2.128 -52.250 1.00 90.31 196 ARG A CA 1
ATOM 1552 C C . ARG A 1 196 ? 31.994 -3.155 -52.396 1.00 90.31 196 ARG A C 1
ATOM 1554 O O . ARG A 1 196 ? 31.714 -4.345 -52.449 1.00 90.31 196 ARG A O 1
ATOM 1561 N N . ARG A 1 197 ? 33.254 -2.708 -52.442 1.00 89.50 197 ARG A N 1
ATOM 1562 C CA . ARG A 1 197 ? 34.446 -3.575 -52.491 1.00 89.50 197 ARG A CA 1
ATOM 1563 C C . ARG A 1 197 ? 34.781 -4.250 -51.168 1.00 89.50 197 ARG A C 1
ATOM 1565 O O . ARG A 1 197 ? 35.442 -5.281 -51.184 1.00 89.50 197 ARG A O 1
ATOM 1572 N N . ALA A 1 198 ? 34.381 -3.657 -50.047 1.00 86.62 198 ALA A N 1
ATOM 1573 C CA . ALA A 1 198 ? 34.625 -4.241 -48.737 1.00 86.62 198 ALA A CA 1
ATOM 1574 C C . ALA A 1 198 ? 33.807 -5.525 -48.509 1.00 86.62 198 ALA A C 1
ATOM 1576 O O . ALA A 1 198 ? 34.233 -6.337 -47.696 1.00 86.62 198 ALA A O 1
ATOM 1577 N N . GLU A 1 199 ? 32.691 -5.708 -49.238 1.00 81.75 199 GLU A N 1
ATOM 1578 C CA . GLU A 1 199 ? 31.714 -6.820 -49.186 1.00 81.75 199 GLU A CA 1
ATOM 1579 C C . GLU A 1 199 ? 31.037 -7.018 -47.816 1.00 81.75 199 GLU A C 1
ATOM 1581 O O . GLU A 1 199 ? 29.808 -7.023 -47.720 1.00 81.75 199 GLU A O 1
ATOM 1586 N N . THR A 1 200 ? 31.824 -7.106 -46.747 1.00 87.75 200 THR A N 1
ATOM 1587 C CA . THR A 1 200 ? 31.402 -7.219 -45.351 1.00 87.75 200 THR A CA 1
ATOM 1588 C C . THR A 1 200 ? 32.158 -6.217 -44.486 1.00 87.75 200 THR A C 1
ATOM 1590 O O . THR A 1 200 ? 33.388 -6.143 -44.522 1.00 87.75 200 THR A O 1
ATOM 1593 N N . LEU A 1 201 ? 31.425 -5.467 -43.673 1.00 91.75 201 LEU A N 1
ATOM 1594 C CA . LEU A 1 201 ? 31.969 -4.538 -42.693 1.00 91.75 201 LEU A CA 1
ATOM 1595 C C . LEU A 1 201 ? 31.937 -5.150 -41.281 1.00 91.75 201 LEU A C 1
ATOM 1597 O O . LEU A 1 201 ? 31.090 -6.000 -41.008 1.00 91.75 201 LEU A O 1
ATOM 1601 N N . PRO A 1 202 ? 32.838 -4.736 -40.369 1.00 91.19 202 PRO A N 1
ATOM 1602 C CA . PRO A 1 202 ? 32.824 -5.208 -38.987 1.00 91.19 202 PRO A CA 1
ATOM 1603 C C . PRO A 1 202 ? 31.481 -4.916 -38.310 1.00 91.19 202 PRO A C 1
ATOM 1605 O O . PRO A 1 202 ? 31.044 -3.768 -38.288 1.00 91.19 202 PRO A O 1
ATOM 1608 N N . MET A 1 203 ? 30.858 -5.945 -37.733 1.00 90.94 203 MET A N 1
ATOM 1609 C CA . MET A 1 203 ? 29.557 -5.852 -37.067 1.00 90.94 203 MET A CA 1
ATOM 1610 C C . MET A 1 203 ? 29.578 -6.585 -35.722 1.00 90.94 203 MET A C 1
ATOM 1612 O O . MET A 1 203 ? 30.345 -7.533 -35.543 1.00 90.94 203 MET A O 1
ATOM 1616 N N . SER A 1 204 ? 28.760 -6.128 -34.771 1.00 90.81 204 SER A N 1
ATOM 1617 C CA . SER A 1 204 ? 28.565 -6.808 -33.485 1.00 90.81 204 SER A CA 1
ATOM 1618 C C . SER A 1 204 ? 27.537 -7.931 -33.597 1.00 90.81 204 SER A C 1
ATOM 1620 O O . SER A 1 204 ? 26.543 -7.787 -34.308 1.00 90.81 204 SER A O 1
ATOM 1622 N N . GLU A 1 205 ? 27.742 -9.013 -32.844 1.00 87.56 205 GLU A N 1
ATOM 1623 C CA . GLU A 1 205 ? 26.748 -10.080 -32.659 1.00 87.56 205 GLU A CA 1
ATOM 1624 C C . GLU A 1 205 ? 25.661 -9.699 -31.637 1.00 87.56 205 GLU A C 1
ATOM 1626 O O . GLU A 1 205 ? 24.609 -10.336 -31.596 1.00 87.56 205 GLU A O 1
ATOM 1631 N N . ASP A 1 206 ? 25.892 -8.664 -30.814 1.00 91.19 206 ASP A N 1
ATOM 1632 C CA . ASP A 1 206 ? 24.900 -8.183 -29.848 1.00 91.19 206 ASP A CA 1
ATOM 1633 C C . ASP A 1 206 ? 23.726 -7.514 -30.590 1.00 91.19 206 ASP A C 1
ATOM 1635 O O . ASP A 1 206 ? 23.932 -6.492 -31.258 1.00 91.19 206 ASP A O 1
ATOM 1639 N N . PRO A 1 207 ? 22.483 -8.016 -30.442 1.00 92.06 207 PRO A N 1
ATOM 1640 C CA . PRO A 1 207 ? 21.308 -7.429 -31.076 1.00 92.06 207 PRO A CA 1
ATOM 1641 C C . PRO A 1 207 ? 21.095 -5.950 -30.732 1.00 92.06 207 PRO A C 1
ATOM 1643 O O . PRO A 1 207 ? 20.648 -5.191 -31.584 1.00 92.06 207 PRO A O 1
ATOM 1646 N N . ALA A 1 208 ? 21.418 -5.518 -29.509 1.00 91.88 208 ALA A N 1
ATOM 1647 C CA . ALA A 1 208 ? 21.236 -4.128 -29.092 1.00 91.88 208 ALA A CA 1
ATOM 1648 C C . ALA A 1 208 ? 22.227 -3.186 -29.791 1.00 91.88 208 ALA A C 1
ATOM 1650 O O . ALA A 1 208 ? 21.870 -2.064 -30.133 1.00 91.88 208 ALA A O 1
ATOM 1651 N N . VAL A 1 209 ? 23.453 -3.652 -30.039 1.00 93.38 209 VAL A N 1
ATOM 1652 C CA . VAL A 1 209 ? 24.458 -2.908 -30.813 1.00 93.38 209 VAL A CA 1
ATOM 1653 C C . VAL A 1 209 ? 24.110 -2.947 -32.304 1.00 93.38 209 VAL A C 1
ATOM 1655 O O . VAL A 1 209 ? 24.241 -1.940 -32.995 1.00 93.38 209 VAL A O 1
ATOM 1658 N N . TYR A 1 210 ? 23.613 -4.086 -32.799 1.00 93.44 210 TYR A N 1
ATOM 1659 C CA . TYR A 1 210 ? 23.144 -4.233 -34.177 1.00 93.44 210 TYR A CA 1
ATOM 1660 C C . TYR A 1 210 ? 22.024 -3.246 -34.518 1.00 93.44 210 TYR A C 1
ATOM 1662 O O . TYR A 1 210 ? 22.069 -2.612 -35.570 1.00 93.44 210 TYR A O 1
ATOM 1670 N N . GLU A 1 211 ? 21.038 -3.094 -33.633 1.00 93.56 211 GLU A N 1
ATOM 1671 C CA . GLU A 1 211 ? 19.899 -2.200 -33.857 1.00 93.56 211 GLU A CA 1
ATOM 1672 C C . GLU A 1 211 ? 20.316 -0.736 -34.055 1.00 93.56 211 GLU A C 1
ATOM 1674 O O . GLU A 1 211 ? 19.692 -0.040 -34.854 1.00 93.56 211 GLU A O 1
ATOM 1679 N N . GLU A 1 212 ? 21.391 -0.300 -33.397 1.00 92.62 212 GLU A N 1
ATOM 1680 C CA . GLU A 1 212 ? 21.971 1.038 -33.564 1.00 92.62 212 GLU A CA 1
ATOM 1681 C C . GLU A 1 212 ? 22.895 1.129 -34.797 1.00 92.62 212 GLU A C 1
ATOM 1683 O O . GLU A 1 212 ? 23.006 2.186 -35.411 1.00 92.62 212 GLU A O 1
ATOM 1688 N N . LEU A 1 213 ? 23.551 0.030 -35.195 1.00 92.56 213 LEU A N 1
ATOM 1689 C CA . LEU A 1 213 ? 24.498 -0.000 -36.323 1.00 92.56 213 LEU A CA 1
ATOM 1690 C C . LEU A 1 213 ? 23.871 -0.335 -37.686 1.00 92.56 213 LEU A C 1
ATOM 1692 O O . LEU A 1 213 ? 24.514 -0.145 -38.718 1.00 92.56 213 LEU A O 1
ATOM 1696 N N . LYS A 1 214 ? 22.652 -0.879 -37.732 1.00 92.19 214 LYS A N 1
ATOM 1697 C CA . LYS A 1 214 ? 22.025 -1.338 -38.986 1.00 92.19 214 LYS A CA 1
ATOM 1698 C C . LYS A 1 214 ? 21.701 -0.212 -39.969 1.00 92.19 214 LYS A C 1
ATOM 1700 O O . LYS A 1 214 ? 21.527 -0.502 -41.151 1.00 92.19 214 LYS A O 1
ATOM 1705 N N . ASP A 1 215 ? 21.583 1.028 -39.492 1.00 91.38 215 ASP A N 1
ATOM 1706 C CA . ASP A 1 215 ? 21.341 2.226 -40.301 1.00 91.38 215 ASP A CA 1
ATOM 1707 C C . ASP A 1 215 ? 22.199 3.385 -39.764 1.00 91.38 215 ASP A C 1
ATOM 1709 O O . ASP A 1 215 ? 21.815 4.047 -38.804 1.00 91.38 215 ASP A O 1
ATOM 1713 N N . ILE A 1 216 ? 23.373 3.594 -40.364 1.00 90.44 216 ILE A N 1
ATOM 1714 C CA . ILE A 1 216 ? 24.388 4.576 -39.930 1.00 90.44 216 ILE A CA 1
ATOM 1715 C C . ILE A 1 216 ? 24.729 5.556 -41.061 1.00 90.44 216 ILE A C 1
ATOM 1717 O O . ILE A 1 216 ? 24.570 5.210 -42.236 1.00 90.44 216 ILE A O 1
ATOM 1721 N N . ASP A 1 217 ? 25.188 6.765 -40.720 1.00 86.12 217 ASP A N 1
ATOM 1722 C CA . ASP A 1 217 ? 25.527 7.858 -41.655 1.00 86.12 217 ASP A CA 1
ATOM 1723 C C . ASP A 1 217 ? 26.982 8.364 -41.594 1.00 86.12 217 ASP A C 1
ATOM 1725 O O . ASP A 1 217 ? 27.671 8.125 -40.575 1.00 86.12 217 ASP A O 1
#

Nearest PDB structures (foldseek):
  2x9a-assembly1_D  TM=8.822E-01  e=1.496E-05  Escherichia coli
  3q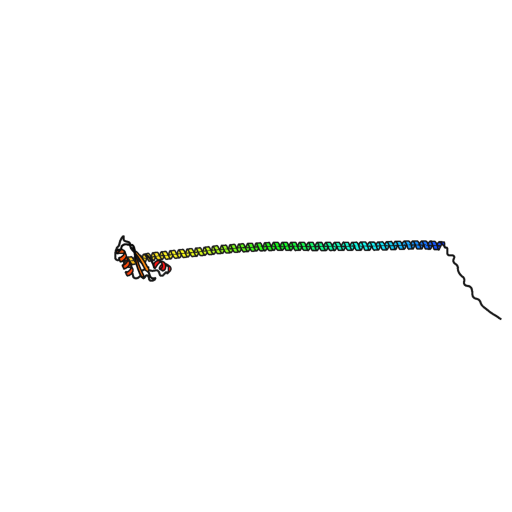dr-assembly1_A  TM=9.087E-01  e=8.307E-05  Escherichia coli K-12

Mean predicted aligned error: 14.84 Å